Protein AF-A0A6A5SK08-F1 (afdb_monomer_lite)

Sequence (338 aa):
MLEYLIALVADSHLHYGPMADSEAIYDIFSRGLDIVRLVEQYKPSEVYGLCISTANLMNWPRHRKVLATHSNECHGICLAFRSANEGNADSDTASSYCDGLSTVLDNAILLMFIPRKDLLLPIFPPSLQKIGRAADEFKHHMQRKANKGLEFSRRSPKCRNGPARKPGRRRRRRRRRRRRRRRRRLGIWSVVSAAHSMLRRASELQTVVNLFLLLLFLTFSFFCRLETLRLFPSILSIPKYKSSEPKRLIVGDCSILIPANASTSPNIIGSDGPQNCLGEMFSQVEFVAVSAHVVHHHRLRIVREGGESEVQASERTMRVTNNWDMQLLLRMQDADRV

InterPro domains:
  IPR036396 Cytochrome P450 superfamily [SSF48264] (224-327)

Secondary structure (DSSP, 8-state):
------EEEETTEEEEEEE--HHHHHHHHHTTTSSEE-HHHHGGG-TTSS-TTT--TTTHHHHHHHHHHHHHSHHHHHHHHHHHH-TTS-HHHHHHHHHHHHHHHHTHHHHHHS-TTGGGSTTS-HHHHHHHHHHHHHHHHHHHHHHHHHHHHHHS---------PPPGGGGTTTTGGGSS-TT-HHHHHHHHHHHHHHHHHHHHHHHHHHHHHHHHHHHHHHHHHHHHHHS-SS-B--EE--SS-EEEEETTEEEEEPTTEEEEEBSTT--STTS-TTHHHHHHHHHHHHHHHHHH----PPPPTT--HHHHHHHHHHHHT-EEESSSEEETTGGG-

Foldseek 3Di:
DPDQQDFDDDDPATETPEDDFLQLQALLQAVDPQWAFPLVVCLLVCLVHDALSNDDPVCNVVRLVLLLVCQVDCLVVVVLVVVVVPPPPPPVVVCLLVVLVVLCQVCSNVSSVAHLVRLCDPVHDPVSVVSSVSPVVNVVVVVVVSVVSVVVSVVDDPPPPDDDDDDDPVVVPVVPVVVVVPPPPPPVVVVVVVVVVVVVVVVVVVVVVVVVVVVVLLVVLQVVVLVCCVVFPQDFWGKIFRAAAWDWRDRPPDTDIDGHSHIYTYGLSSRDDDPHDSNPVVCSSVSSVVVCVPVVPHDDDQDDDPPDDSVVSVVQLVVQVPAWDDDVTTDRPPNVND

Radius of gyration: 28.06 Å; chains: 1; bounding box: 57×82×61 Å

Structure (mmCIF, N/CA/C/O backbone):
data_AF-A0A6A5SK08-F1
#
_entry.id   AF-A0A6A5SK08-F1
#
loop_
_atom_site.group_PDB
_atom_site.id
_atom_site.type_symbol
_atom_site.label_atom_id
_atom_site.label_alt_id
_atom_site.label_comp_id
_atom_site.label_asym_id
_atom_site.label_entity_id
_atom_site.label_seq_id
_atom_site.pdbx_PDB_ins_code
_atom_site.Cartn_x
_atom_site.Cartn_y
_atom_site.Cartn_z
_atom_site.occupancy
_atom_site.B_iso_or_equiv
_atom_site.auth_seq_id
_atom_site.auth_comp_id
_atom_site.auth_asym_id
_atom_site.auth_atom_id
_atom_site.pdbx_PDB_model_num
ATOM 1 N N . MET A 1 1 ? 23.853 -7.394 15.364 1.00 27.28 1 MET A N 1
ATOM 2 C CA . MET A 1 1 ? 24.492 -8.590 14.780 1.00 27.28 1 MET A CA 1
ATOM 3 C C . MET A 1 1 ? 23.773 -8.922 13.484 1.00 27.28 1 MET A C 1
ATOM 5 O O . MET A 1 1 ? 22.550 -8.900 13.463 1.00 27.28 1 MET A O 1
ATOM 9 N N . LEU A 1 2 ? 24.542 -9.098 12.409 1.00 30.88 2 LEU A N 1
ATOM 10 C CA . LEU A 1 2 ? 24.118 -9.351 11.027 1.00 30.88 2 LEU A CA 1
ATOM 11 C C . LEU A 1 2 ? 23.485 -10.749 10.875 1.00 30.88 2 LEU A C 1
ATOM 13 O O . LEU A 1 2 ? 24.178 -11.672 10.467 1.00 30.88 2 LEU A O 1
ATOM 17 N N . GLU A 1 3 ? 22.204 -10.934 11.203 1.00 29.78 3 GLU A N 1
ATOM 18 C CA . GLU A 1 3 ? 21.597 -12.283 11.163 1.00 29.78 3 GLU A CA 1
ATOM 19 C C . GLU A 1 3 ? 20.655 -12.591 9.990 1.00 29.78 3 GLU A C 1
ATOM 21 O O . GLU A 1 3 ? 20.245 -13.736 9.859 1.00 29.78 3 GLU A O 1
ATOM 26 N N . TYR A 1 4 ? 20.351 -11.668 9.072 1.00 38.75 4 TYR A N 1
ATOM 27 C CA . TYR A 1 4 ? 19.369 -11.974 8.011 1.00 38.75 4 TYR A CA 1
ATOM 28 C C . TYR A 1 4 ? 19.753 -11.480 6.617 1.00 38.75 4 TYR A C 1
ATOM 30 O O . TYR A 1 4 ? 18.931 -10.930 5.892 1.00 38.75 4 TYR A O 1
ATOM 38 N N . LEU A 1 5 ? 20.997 -11.716 6.194 1.00 41.41 5 LEU A N 1
ATOM 39 C CA . LEU A 1 5 ? 21.341 -11.645 4.772 1.00 41.41 5 LEU A CA 1
ATOM 40 C C . LEU A 1 5 ? 21.298 -13.054 4.162 1.00 41.41 5 LEU A C 1
ATOM 42 O O . LEU A 1 5 ? 22.327 -13.636 3.830 1.00 41.41 5 LEU A O 1
ATOM 46 N N . ILE A 1 6 ? 20.099 -13.629 4.049 1.00 44.94 6 ILE A N 1
ATOM 47 C CA . ILE A 1 6 ? 19.909 -14.900 3.339 1.00 44.94 6 ILE A CA 1
ATOM 48 C C . ILE A 1 6 ? 20.070 -14.604 1.843 1.00 44.94 6 ILE A C 1
ATOM 50 O O . ILE A 1 6 ? 19.214 -13.964 1.229 1.00 44.94 6 ILE A O 1
ATOM 54 N N . ALA A 1 7 ? 21.198 -15.013 1.267 1.00 47.53 7 ALA A N 1
ATOM 55 C CA . ALA A 1 7 ? 21.404 -15.009 -0.174 1.00 47.53 7 ALA A CA 1
ATOM 56 C C . ALA A 1 7 ? 20.825 -16.311 -0.741 1.00 47.53 7 ALA A C 1
ATOM 58 O O . ALA A 1 7 ? 21.359 -17.390 -0.493 1.00 47.53 7 ALA A O 1
ATOM 59 N N . LEU A 1 8 ? 19.718 -16.213 -1.475 1.00 46.00 8 LEU A N 1
ATOM 60 C CA . LEU A 1 8 ? 19.164 -17.332 -2.229 1.00 46.00 8 LEU A CA 1
ATOM 61 C C . LEU A 1 8 ? 19.735 -17.261 -3.646 1.00 46.00 8 LEU A C 1
ATOM 63 O O . LEU A 1 8 ? 19.566 -16.268 -4.356 1.00 46.00 8 LEU A O 1
ATOM 67 N N . VAL A 1 9 ? 20.451 -18.306 -4.051 1.00 43.62 9 VAL A N 1
ATOM 68 C CA . VAL A 1 9 ? 20.895 -18.476 -5.437 1.00 43.62 9 VAL A CA 1
ATOM 69 C C . VAL A 1 9 ? 19.768 -19.191 -6.173 1.00 43.62 9 VAL A C 1
ATOM 71 O O . VAL A 1 9 ? 19.515 -20.362 -5.905 1.00 43.62 9 VAL A O 1
ATOM 74 N N . ALA A 1 10 ? 19.079 -18.486 -7.068 1.00 41.03 10 ALA A N 1
ATOM 75 C CA . ALA A 1 10 ? 18.081 -19.073 -7.956 1.00 41.03 10 ALA A CA 1
ATOM 76 C C . ALA A 1 10 ? 18.537 -18.864 -9.408 1.00 41.03 10 ALA A C 1
ATOM 78 O O . ALA A 1 10 ? 18.801 -17.734 -9.815 1.00 41.03 10 ALA A O 1
ATOM 79 N N . ASP A 1 11 ? 18.709 -19.970 -10.139 1.00 44.06 11 ASP A N 1
ATOM 80 C CA . ASP A 1 11 ? 18.973 -20.081 -11.584 1.00 44.06 11 ASP A CA 1
ATOM 81 C C . ASP A 1 11 ? 19.608 -18.858 -12.270 1.00 44.06 11 ASP A C 1
ATOM 83 O O . ASP A 1 11 ? 18.971 -18.155 -13.043 1.00 44.06 11 ASP A O 1
ATOM 87 N N . SER A 1 12 ? 20.915 -18.659 -12.059 1.00 52.25 12 SER A N 1
ATOM 88 C CA . SER A 1 12 ? 21.787 -17.649 -12.701 1.00 52.25 12 SER A CA 1
ATOM 89 C C . SER A 1 12 ? 21.720 -16.197 -12.194 1.00 52.25 12 SER A C 1
ATOM 91 O O . SER A 1 12 ? 22.564 -15.394 -12.597 1.00 52.25 12 SER A O 1
ATOM 93 N N . HIS A 1 13 ? 20.855 -15.871 -11.223 1.00 57.47 13 HIS A N 1
ATOM 94 C CA . HIS A 1 13 ? 20.832 -14.558 -10.561 1.00 57.47 13 HIS A CA 1
ATOM 95 C C . HIS A 1 13 ? 20.968 -14.667 -9.032 1.00 57.47 13 HIS A C 1
ATOM 97 O O . HIS A 1 13 ? 20.322 -15.477 -8.368 1.00 57.47 13 HIS A O 1
ATOM 103 N N . LEU A 1 14 ? 21.836 -13.836 -8.444 1.00 66.00 14 LEU A N 1
ATOM 104 C CA . LEU A 1 14 ? 22.029 -13.791 -6.993 1.00 66.00 14 LEU A CA 1
ATOM 105 C C . LEU A 1 14 ? 20.949 -12.906 -6.358 1.00 66.00 14 LEU A C 1
ATOM 107 O O . LEU A 1 14 ? 20.920 -11.695 -6.589 1.00 66.00 14 LEU A O 1
ATOM 111 N N . HIS A 1 15 ? 20.068 -13.488 -5.545 1.00 68.56 15 HIS A N 1
ATOM 112 C CA . HIS A 1 15 ? 19.014 -12.750 -4.856 1.00 68.56 15 HIS A CA 1
ATOM 113 C C . HIS A 1 15 ? 19.361 -12.578 -3.377 1.00 68.56 15 HIS A C 1
ATOM 115 O O . HIS A 1 15 ? 19.410 -13.539 -2.611 1.00 68.56 15 HIS A O 1
ATOM 121 N N . TYR A 1 16 ? 19.572 -11.333 -2.954 1.00 69.81 16 TYR A N 1
ATOM 122 C CA . TYR A 1 16 ? 19.623 -10.999 -1.536 1.00 69.81 16 TYR A CA 1
ATOM 123 C C . TYR A 1 16 ? 18.198 -10.852 -1.010 1.00 69.81 16 TYR A C 1
ATOM 125 O O . TYR A 1 16 ? 17.409 -10.076 -1.562 1.00 69.81 16 TYR A O 1
ATOM 133 N N . GLY A 1 17 ? 17.889 -11.603 0.051 1.00 66.31 17 GLY A N 1
ATOM 134 C CA . GLY A 1 17 ? 16.617 -11.548 0.760 1.00 66.31 17 GLY A CA 1
ATOM 135 C C . GLY A 1 17 ? 16.270 -10.154 1.309 1.00 66.31 17 GLY A C 1
ATOM 136 O O . GLY A 1 17 ? 17.005 -9.183 1.095 1.00 66.31 17 GLY A O 1
ATOM 137 N N . PRO A 1 18 ? 15.124 -10.031 1.999 1.00 66.81 18 PRO A N 1
ATOM 138 C CA . PRO A 1 18 ? 14.638 -8.751 2.495 1.00 66.81 18 PRO A CA 1
ATOM 139 C C . PRO A 1 18 ? 15.673 -8.062 3.396 1.00 66.81 18 PRO A C 1
ATOM 141 O O . PRO A 1 18 ? 16.059 -8.592 4.435 1.00 66.81 18 PRO A O 1
ATOM 144 N N . MET A 1 19 ? 16.121 -6.870 2.994 1.00 72.75 19 MET A N 1
ATOM 145 C CA . MET A 1 19 ? 17.065 -6.066 3.776 1.00 72.75 19 MET A CA 1
ATOM 146 C C . MET A 1 19 ? 16.296 -5.171 4.745 1.00 72.75 19 MET A C 1
ATOM 148 O O . MET A 1 19 ? 15.405 -4.431 4.323 1.00 72.75 19 MET A O 1
ATOM 152 N N . ALA A 1 20 ? 16.665 -5.227 6.026 1.00 73.06 20 ALA A N 1
ATOM 153 C CA . ALA A 1 20 ? 16.028 -4.468 7.105 1.00 73.06 20 ALA A CA 1
ATOM 154 C C . ALA A 1 20 ? 16.909 -3.345 7.688 1.00 73.06 20 ALA A C 1
ATOM 156 O O . ALA A 1 20 ? 16.435 -2.567 8.511 1.00 73.06 20 ALA A O 1
ATOM 157 N N . ASP A 1 21 ? 18.177 -3.254 7.278 1.00 80.06 21 ASP A N 1
ATOM 158 C CA . ASP A 1 21 ? 19.094 -2.214 7.750 1.00 80.06 21 ASP A CA 1
ATOM 159 C C . ASP A 1 21 ? 18.755 -0.850 7.128 1.00 80.06 21 ASP A C 1
ATOM 161 O O . ASP A 1 21 ? 18.751 -0.708 5.904 1.00 80.06 21 ASP A O 1
ATOM 165 N N . SER A 1 22 ? 18.456 0.152 7.962 1.00 77.88 22 SER A N 1
ATOM 166 C CA . SER A 1 22 ? 17.971 1.461 7.508 1.00 77.88 22 SER A CA 1
ATOM 167 C C . SER A 1 22 ? 18.992 2.236 6.679 1.00 77.88 22 SER A C 1
ATOM 169 O O . SER A 1 22 ? 18.607 2.861 5.692 1.00 77.88 22 SER A O 1
ATOM 171 N N . GLU A 1 23 ? 20.276 2.175 7.037 1.00 78.94 23 GLU A N 1
ATOM 172 C CA . GLU A 1 23 ? 21.344 2.870 6.309 1.00 78.94 23 GLU A CA 1
ATOM 173 C C . GLU A 1 23 ? 21.549 2.226 4.937 1.00 78.94 23 GLU A C 1
ATOM 175 O O . GLU A 1 23 ? 21.621 2.919 3.921 1.00 78.94 23 GLU A O 1
ATOM 180 N N . ALA A 1 24 ? 21.541 0.890 4.879 1.00 80.00 24 ALA A N 1
ATOM 181 C CA . ALA A 1 24 ? 21.638 0.162 3.617 1.00 80.00 24 ALA A CA 1
ATOM 182 C C . ALA A 1 24 ? 20.435 0.448 2.704 1.00 80.00 24 ALA A C 1
ATOM 184 O O . ALA A 1 24 ? 20.601 0.664 1.501 1.00 80.00 24 ALA A O 1
ATOM 185 N N . ILE A 1 25 ? 19.222 0.476 3.268 1.00 81.06 25 ILE A N 1
ATOM 186 C CA . ILE A 1 25 ? 17.992 0.821 2.546 1.00 81.06 25 ILE A CA 1
ATOM 187 C C . ILE A 1 25 ? 18.095 2.245 1.983 1.00 81.06 25 ILE A C 1
ATOM 189 O O . ILE A 1 25 ? 17.872 2.446 0.785 1.00 81.06 25 ILE A O 1
ATOM 193 N N . TYR A 1 26 ? 18.469 3.222 2.812 1.00 79.69 26 TYR A N 1
ATOM 194 C CA . TYR A 1 26 ? 18.600 4.618 2.401 1.00 79.69 26 TYR A CA 1
ATOM 195 C C . TYR A 1 26 ? 19.646 4.793 1.288 1.00 79.69 26 TYR A C 1
ATOM 197 O O . TYR A 1 26 ? 19.383 5.440 0.269 1.00 79.69 26 TYR A O 1
ATOM 205 N N . ASP A 1 27 ? 20.810 4.157 1.425 1.00 79.06 27 ASP A N 1
ATOM 206 C CA . ASP A 1 27 ? 21.872 4.179 0.419 1.00 79.06 27 ASP A CA 1
ATOM 207 C C . ASP A 1 27 ? 21.405 3.542 -0.908 1.00 79.06 27 ASP A C 1
ATOM 209 O O . ASP A 1 27 ? 21.640 4.086 -1.986 1.00 79.06 27 ASP A O 1
ATOM 213 N N . ILE A 1 28 ? 20.646 2.441 -0.866 1.00 81.00 28 ILE A N 1
ATOM 214 C CA . ILE A 1 28 ? 20.070 1.818 -2.070 1.00 81.00 28 ILE A CA 1
ATOM 215 C C . ILE A 1 28 ? 19.056 2.742 -2.763 1.00 81.00 28 ILE A C 1
ATOM 217 O O . ILE A 1 28 ? 19.104 2.907 -3.986 1.00 81.00 28 ILE A O 1
ATOM 221 N N . PHE A 1 29 ? 18.117 3.330 -2.017 1.00 79.62 29 PHE A N 1
ATOM 222 C CA . PHE A 1 29 ? 17.050 4.146 -2.604 1.00 79.62 29 PHE A CA 1
ATOM 223 C C . PHE A 1 29 ? 17.538 5.515 -3.098 1.00 79.62 29 PHE A C 1
ATOM 225 O O . PHE A 1 29 ? 17.053 5.998 -4.128 1.00 79.62 29 PHE A O 1
ATOM 232 N N . SER A 1 30 ? 18.532 6.107 -2.434 1.00 77.06 30 SER A N 1
ATOM 233 C CA . SER A 1 30 ? 19.161 7.365 -2.858 1.00 77.06 30 SER A CA 1
ATOM 234 C C . SER A 1 30 ? 19.987 7.214 -4.142 1.00 77.06 30 SER A C 1
ATOM 236 O O . SER A 1 30 ? 20.075 8.153 -4.935 1.00 77.06 30 SER A O 1
ATOM 238 N N . ARG A 1 31 ? 20.518 6.014 -4.414 1.00 74.75 31 ARG A N 1
ATOM 239 C CA . ARG A 1 31 ? 21.360 5.711 -5.586 1.00 74.75 31 ARG A CA 1
ATOM 240 C C . ARG A 1 31 ? 20.622 5.560 -6.915 1.00 74.75 31 ARG A C 1
ATOM 242 O O . ARG A 1 31 ? 21.284 5.384 -7.931 1.00 74.75 31 ARG A O 1
ATOM 249 N N . GLY A 1 32 ? 19.292 5.676 -6.932 1.00 66.50 32 GLY A N 1
ATOM 250 C CA . GLY A 1 32 ? 18.440 5.994 -8.092 1.00 66.50 3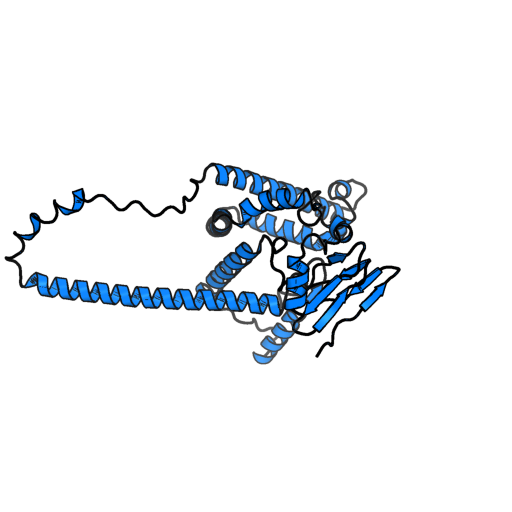2 GLY A CA 1
ATOM 251 C C . GLY A 1 32 ? 18.708 5.275 -9.429 1.00 66.50 32 GLY A C 1
ATOM 252 O O . GLY A 1 32 ? 17.898 4.452 -9.853 1.00 66.50 32 GLY A O 1
ATOM 253 N N . LEU A 1 33 ? 19.777 5.673 -10.129 1.00 65.00 33 LEU A N 1
ATOM 254 C CA . LEU A 1 33 ? 20.185 5.201 -11.460 1.00 65.00 33 LEU A CA 1
ATOM 255 C C . LEU A 1 33 ? 21.130 3.989 -11.420 1.00 65.00 33 LEU A C 1
ATOM 257 O O . LEU A 1 33 ? 21.142 3.211 -12.367 1.00 65.00 33 LEU A O 1
ATOM 261 N N . ASP A 1 34 ? 21.888 3.814 -10.336 1.00 69.44 34 ASP A N 1
ATOM 262 C CA . ASP A 1 34 ? 22.871 2.728 -10.198 1.00 69.44 34 ASP A CA 1
ATOM 263 C C . ASP A 1 34 ? 22.214 1.401 -9.797 1.00 69.44 34 ASP A C 1
ATOM 265 O O . ASP A 1 34 ? 22.713 0.318 -10.109 1.00 69.44 34 ASP A O 1
ATOM 269 N N . ILE A 1 35 ? 21.112 1.499 -9.050 1.00 74.50 35 ILE A N 1
ATOM 270 C CA . ILE A 1 35 ? 20.326 0.376 -8.546 1.00 74.50 35 ILE A CA 1
ATOM 271 C C . ILE A 1 35 ? 18.881 0.606 -8.985 1.00 74.50 35 ILE A C 1
ATOM 273 O O . ILE A 1 35 ? 18.091 1.315 -8.349 1.00 74.50 35 ILE A O 1
ATOM 277 N N . VAL A 1 36 ? 18.551 0.037 -10.139 1.00 75.88 36 VAL A N 1
ATOM 278 C CA . VAL A 1 36 ? 17.283 0.283 -10.820 1.00 75.88 36 VAL A CA 1
ATOM 279 C C . VAL A 1 36 ? 16.200 -0.658 -10.316 1.00 75.88 36 VAL A C 1
ATOM 281 O O . VAL A 1 36 ? 16.456 -1.700 -9.717 1.00 75.88 36 VAL A O 1
ATOM 284 N N . ARG A 1 37 ? 14.942 -0.288 -10.545 1.00 77.56 37 ARG A N 1
ATOM 285 C CA . ARG A 1 37 ? 13.826 -1.205 -10.315 1.00 77.56 37 ARG A CA 1
ATOM 286 C C . ARG A 1 37 ? 13.878 -2.322 -11.357 1.00 77.56 37 ARG A C 1
ATOM 288 O O . ARG A 1 37 ? 14.089 -2.041 -12.535 1.00 77.56 37 ARG A O 1
ATOM 295 N N . LEU A 1 38 ? 13.636 -3.561 -10.938 1.00 75.75 38 LEU A N 1
ATOM 296 C CA . LEU A 1 38 ? 13.549 -4.701 -11.848 1.00 75.75 38 LEU A CA 1
ATOM 297 C C . LEU A 1 38 ? 12.214 -4.671 -12.605 1.00 75.75 38 LEU A C 1
ATOM 299 O O . LEU A 1 38 ? 11.260 -5.337 -12.221 1.00 75.75 38 LEU A O 1
ATOM 303 N N . VAL A 1 39 ? 12.130 -3.842 -13.652 1.00 75.94 39 VAL A N 1
ATOM 304 C CA . VAL A 1 39 ? 10.889 -3.552 -14.401 1.00 75.94 39 VAL A CA 1
ATOM 305 C C . VAL A 1 39 ? 10.163 -4.821 -14.853 1.00 75.94 39 VAL A C 1
ATOM 307 O O . VAL A 1 39 ? 8.937 -4.845 -14.858 1.00 75.94 39 VAL A O 1
ATOM 310 N N . GLU A 1 40 ? 10.897 -5.887 -15.174 1.00 73.44 40 GLU A N 1
ATOM 311 C CA . GLU A 1 40 ? 10.324 -7.166 -15.602 1.00 73.44 40 GLU A CA 1
ATOM 312 C C . GLU A 1 40 ? 9.369 -7.777 -14.576 1.00 73.44 40 GLU A C 1
ATOM 314 O O . GLU A 1 40 ? 8.299 -8.241 -14.959 1.00 73.44 40 GLU A O 1
ATOM 319 N N . GLN A 1 41 ? 9.676 -7.674 -13.281 1.00 72.81 41 GLN A N 1
ATOM 320 C CA . GLN A 1 41 ? 8.790 -8.153 -12.215 1.00 72.81 41 GLN A CA 1
ATOM 321 C C . GLN A 1 41 ? 7.529 -7.297 -12.054 1.00 72.81 41 GLN A C 1
ATOM 323 O O . GLN A 1 41 ? 6.535 -7.752 -11.499 1.00 72.81 41 GLN A O 1
ATOM 328 N N . TYR A 1 42 ? 7.545 -6.065 -12.565 1.00 74.62 42 TYR A N 1
ATOM 329 C CA . TYR A 1 42 ? 6.402 -5.157 -12.526 1.00 74.62 42 TYR A CA 1
ATOM 330 C C . TYR A 1 42 ? 5.617 -5.134 -13.839 1.00 74.62 42 TYR A C 1
ATOM 332 O O . TYR A 1 42 ? 4.558 -4.514 -13.857 1.00 74.62 42 TYR A O 1
ATOM 340 N N . LYS A 1 43 ? 6.058 -5.813 -14.911 1.00 75.00 43 LYS A N 1
ATOM 341 C CA . LYS A 1 43 ? 5.263 -5.975 -16.147 1.00 75.00 43 LYS A CA 1
ATOM 342 C C . LYS A 1 43 ? 3.829 -6.452 -15.872 1.00 75.00 43 LYS A C 1
ATOM 344 O O . LYS A 1 43 ? 2.915 -5.855 -16.433 1.00 75.00 43 LYS A O 1
ATOM 349 N N . PRO A 1 44 ? 3.602 -7.417 -14.958 1.00 70.38 44 PRO A N 1
ATOM 350 C CA . PRO A 1 44 ? 2.266 -7.754 -14.470 1.00 70.38 44 PRO A CA 1
ATOM 351 C C . PRO A 1 44 ? 1.413 -6.519 -14.105 1.00 70.38 44 PRO A C 1
ATOM 353 O O . PRO A 1 44 ? 0.271 -6.387 -14.535 1.00 70.38 44 PRO A O 1
ATOM 356 N N . SER A 1 45 ? 1.975 -5.539 -13.389 1.00 69.75 45 SER A N 1
ATOM 357 C CA . SER A 1 45 ? 1.254 -4.337 -12.931 1.00 69.75 45 SER A CA 1
ATOM 358 C C . SER A 1 45 ? 0.789 -3.380 -14.044 1.00 69.75 45 SER A C 1
ATOM 360 O O . SER A 1 45 ? 0.099 -2.399 -13.759 1.00 69.75 45 SER A O 1
ATOM 362 N N . GLU A 1 46 ? 1.088 -3.666 -15.314 1.00 76.81 46 GLU A N 1
ATOM 363 C CA . GLU A 1 46 ? 0.590 -2.929 -16.483 1.00 76.81 46 GLU A CA 1
ATOM 364 C C . GLU A 1 46 ? -0.849 -3.300 -16.878 1.00 76.81 46 GLU A C 1
ATOM 366 O O . GLU A 1 46 ? -1.227 -3.212 -18.046 1.00 76.81 46 GLU A O 1
ATOM 371 N N . VAL A 1 47 ? -1.703 -3.633 -15.905 1.00 74.88 47 VAL A N 1
ATOM 372 C CA . VAL A 1 47 ? -3.132 -3.957 -16.109 1.00 74.88 47 VAL A CA 1
ATOM 373 C C . VAL A 1 47 ? -3.846 -2.894 -16.968 1.00 74.88 47 VAL A C 1
ATOM 375 O O . VAL A 1 47 ? -4.749 -3.187 -17.761 1.00 74.88 47 VAL A O 1
ATOM 378 N N . TYR A 1 48 ? -3.425 -1.631 -16.848 1.00 80.62 48 TYR A N 1
ATOM 379 C CA . TYR A 1 48 ? -3.952 -0.493 -17.609 1.00 80.62 48 TYR A CA 1
ATOM 380 C C . TYR A 1 48 ? -2.948 0.120 -18.605 1.00 80.62 48 TYR A C 1
ATOM 382 O O . TYR A 1 48 ? -3.257 1.155 -19.200 1.00 80.62 48 TYR A O 1
ATOM 390 N N . GLY A 1 49 ? -1.800 -0.526 -18.826 1.00 81.00 49 GLY A N 1
ATOM 391 C CA . GLY A 1 49 ? -0.659 -0.041 -19.609 1.00 81.00 49 GLY A CA 1
ATOM 392 C C . GLY A 1 49 ? 0.499 0.473 -18.742 1.00 81.00 49 GLY A C 1
ATOM 393 O O . GLY A 1 49 ? 0.458 0.375 -17.515 1.00 81.00 49 GLY A O 1
ATOM 394 N N . LEU A 1 50 ? 1.517 1.046 -19.398 1.00 80.50 50 LEU A N 1
ATOM 395 C CA . LEU A 1 50 ? 2.718 1.615 -18.769 1.00 80.50 50 LEU A CA 1
ATOM 396 C C . LEU A 1 50 ? 2.379 2.507 -17.566 1.00 80.50 50 LEU A C 1
ATOM 398 O O . LEU A 1 50 ? 1.666 3.509 -17.691 1.00 80.50 50 LEU A O 1
ATOM 402 N N . CYS A 1 51 ? 2.949 2.185 -16.408 1.00 81.56 51 CYS A N 1
ATOM 403 C CA . CYS A 1 51 ? 2.673 2.872 -15.151 1.00 81.56 51 CYS A CA 1
ATOM 404 C C . CYS A 1 51 ? 3.966 3.367 -14.485 1.00 81.56 51 CYS A C 1
ATOM 406 O O . CYS A 1 51 ? 5.071 3.139 -14.970 1.00 81.56 51 CYS A O 1
ATOM 408 N N . ILE A 1 52 ? 3.858 4.076 -13.356 1.00 80.88 52 ILE A N 1
ATOM 409 C CA . ILE A 1 52 ? 5.042 4.577 -12.631 1.00 80.88 52 ILE A CA 1
ATOM 410 C C . ILE A 1 52 ? 5.951 3.442 -12.125 1.00 80.88 52 ILE A C 1
ATOM 412 O O . ILE A 1 52 ? 7.138 3.669 -11.868 1.00 80.88 52 ILE A O 1
ATOM 416 N N . SER A 1 53 ? 5.402 2.232 -11.983 1.00 78.69 53 SER A N 1
ATOM 417 C CA . SER A 1 53 ? 6.138 1.031 -11.587 1.00 78.69 53 SER A CA 1
ATOM 418 C C . SER A 1 53 ? 6.994 0.480 -12.729 1.00 78.69 53 SER A C 1
ATOM 420 O O . SER A 1 53 ? 8.094 0.010 -12.456 1.00 78.69 53 SER A O 1
ATOM 422 N N . THR A 1 54 ? 6.562 0.631 -13.986 1.00 80.88 54 THR A N 1
ATOM 423 C CA . THR A 1 54 ? 7.240 0.075 -15.171 1.00 80.88 54 THR A CA 1
ATOM 424 C C . THR A 1 54 ? 7.881 1.099 -16.105 1.00 80.88 54 THR A C 1
ATOM 426 O O . THR A 1 54 ? 8.620 0.733 -17.017 1.00 80.88 54 THR A O 1
ATOM 429 N N . ALA A 1 55 ? 7.653 2.395 -15.878 1.00 81.69 55 ALA A N 1
ATOM 430 C CA . ALA A 1 55 ? 8.280 3.454 -16.657 1.00 81.69 55 ALA A CA 1
ATOM 431 C C . ALA A 1 55 ? 9.815 3.382 -16.562 1.00 81.69 55 ALA A C 1
ATOM 433 O O . ALA A 1 55 ? 10.385 3.362 -15.469 1.00 81.69 55 ALA A O 1
ATOM 434 N N . ASN A 1 56 ? 10.480 3.397 -17.721 1.00 77.00 56 ASN A N 1
ATOM 435 C CA . ASN A 1 56 ? 11.937 3.481 -17.806 1.00 77.00 56 ASN A CA 1
ATOM 436 C C . ASN A 1 56 ? 12.468 4.810 -17.233 1.00 77.00 56 ASN A C 1
ATOM 438 O O . ASN A 1 56 ? 11.722 5.774 -17.060 1.00 77.00 56 ASN A O 1
ATOM 442 N N . LEU A 1 57 ? 13.777 4.881 -16.987 1.00 73.50 57 LEU A N 1
ATOM 443 C CA . LEU A 1 57 ? 14.436 6.043 -16.375 1.00 73.50 57 LEU A CA 1
ATOM 444 C C . LEU A 1 57 ? 14.157 7.378 -17.091 1.00 73.50 57 LEU A C 1
ATOM 446 O O . LEU A 1 57 ? 14.029 8.406 -16.432 1.00 73.50 57 LEU A O 1
ATOM 450 N N . MET A 1 58 ? 14.008 7.364 -18.419 1.00 79.19 58 MET A N 1
ATOM 451 C CA . MET A 1 58 ? 13.735 8.566 -19.216 1.00 79.19 58 MET A CA 1
ATOM 452 C C . MET A 1 58 ? 12.296 9.067 -19.055 1.00 79.19 58 MET A C 1
ATOM 454 O O . MET A 1 58 ? 12.053 10.269 -18.944 1.00 79.19 58 MET A O 1
ATOM 458 N N . ASN A 1 59 ? 11.328 8.152 -19.023 1.00 81.81 59 ASN A N 1
ATOM 459 C CA . ASN A 1 59 ? 9.908 8.485 -18.932 1.00 81.81 59 ASN A CA 1
ATOM 460 C C . ASN A 1 59 ? 9.449 8.665 -17.480 1.00 81.81 59 ASN A C 1
ATOM 462 O O . ASN A 1 59 ? 8.506 9.412 -17.211 1.00 81.81 59 ASN A O 1
ATOM 466 N N . TRP A 1 60 ? 10.123 8.026 -16.527 1.00 83.62 60 TRP A N 1
ATOM 467 C CA . TRP A 1 60 ? 9.717 7.988 -15.128 1.00 83.62 60 TRP A CA 1
ATOM 468 C C . TRP A 1 60 ? 9.511 9.382 -14.495 1.00 83.62 60 TRP A C 1
ATOM 470 O O . TRP A 1 60 ? 8.456 9.578 -13.883 1.00 83.62 60 TRP A O 1
ATOM 480 N N . PRO A 1 61 ? 10.382 10.402 -14.691 1.00 83.50 61 PRO A N 1
ATOM 481 C CA . PRO A 1 61 ? 10.149 11.745 -14.148 1.00 83.50 61 PRO A CA 1
ATOM 482 C C . PRO A 1 61 ? 8.864 12.388 -14.679 1.00 83.50 61 PRO A C 1
ATOM 484 O O . PRO A 1 61 ? 8.147 13.064 -13.937 1.00 83.50 61 PRO A O 1
ATOM 487 N N . ARG A 1 62 ? 8.534 12.152 -15.956 1.00 84.00 62 ARG A N 1
ATOM 488 C CA . ARG A 1 62 ? 7.305 12.653 -16.585 1.00 84.00 62 ARG A CA 1
ATOM 489 C C . ARG A 1 62 ? 6.073 11.978 -15.985 1.00 84.00 62 ARG A C 1
ATOM 491 O O . ARG A 1 62 ? 5.133 12.677 -15.611 1.00 84.00 62 ARG A O 1
ATOM 498 N N . HIS A 1 63 ? 6.098 10.652 -15.845 1.00 82.62 63 HIS A N 1
ATOM 499 C CA . HIS A 1 63 ? 5.014 9.891 -15.216 1.00 82.62 63 HIS A CA 1
ATOM 500 C C . HIS A 1 63 ? 4.819 10.310 -13.752 1.00 82.62 63 HIS A C 1
ATOM 502 O O . HIS A 1 63 ? 3.697 10.616 -13.344 1.00 82.62 63 HIS A O 1
ATOM 508 N N . ARG A 1 64 ? 5.907 10.419 -12.973 1.00 83.25 64 ARG A N 1
ATOM 509 C CA . ARG A 1 64 ? 5.843 10.865 -11.576 1.00 83.25 64 ARG A CA 1
ATOM 510 C C . ARG A 1 64 ? 5.297 12.275 -11.455 1.00 83.25 64 ARG A C 1
ATOM 512 O O . ARG A 1 64 ? 4.457 12.497 -10.599 1.00 83.25 64 ARG A O 1
ATOM 519 N N . LYS A 1 65 ? 5.719 13.218 -12.300 1.00 82.44 65 LYS A N 1
ATOM 520 C CA . LYS A 1 65 ? 5.243 14.607 -12.235 1.00 82.44 65 LYS A CA 1
ATOM 521 C C . LYS A 1 65 ? 3.730 14.716 -12.441 1.00 82.44 65 LYS A C 1
ATOM 523 O O . LYS A 1 65 ? 3.086 15.453 -11.706 1.00 82.44 65 LYS A O 1
ATOM 528 N N . VAL A 1 66 ? 3.170 13.979 -13.403 1.00 78.50 66 VAL A N 1
ATOM 529 C CA . VAL A 1 66 ? 1.719 13.977 -13.688 1.00 78.50 66 VAL A CA 1
ATOM 530 C C . VAL A 1 66 ? 0.912 13.371 -12.537 1.00 78.50 66 VAL A C 1
ATOM 532 O O . VAL A 1 66 ? -0.179 13.839 -12.217 1.00 78.50 66 VAL A O 1
ATOM 535 N N . LEU A 1 67 ? 1.437 12.333 -11.892 1.00 75.62 67 LEU A N 1
ATOM 536 C CA . LEU A 1 67 ? 0.770 11.730 -10.742 1.00 75.62 67 LEU A CA 1
ATOM 537 C C . LEU A 1 67 ? 0.951 12.598 -9.482 1.00 75.62 67 LEU A C 1
ATOM 539 O O . LEU A 1 67 ? 0.008 12.795 -8.723 1.00 75.62 67 LEU A O 1
ATOM 543 N N . ALA A 1 68 ? 2.131 13.195 -9.297 1.00 73.31 68 ALA A N 1
ATOM 544 C CA . ALA A 1 68 ? 2.469 14.025 -8.144 1.00 73.31 68 ALA A CA 1
ATOM 545 C C . ALA A 1 68 ? 1.633 15.300 -8.046 1.00 73.31 68 ALA A C 1
ATOM 547 O O . ALA A 1 68 ? 1.465 15.804 -6.946 1.00 73.31 68 ALA A O 1
ATOM 548 N N . THR A 1 69 ? 1.094 15.836 -9.143 1.00 66.62 69 THR A N 1
ATOM 549 C CA . THR A 1 69 ? 0.172 16.984 -9.065 1.00 66.62 69 THR A CA 1
ATOM 550 C C . THR A 1 69 ? -1.129 16.624 -8.359 1.00 66.62 69 THR A C 1
ATOM 552 O O . THR A 1 69 ? -1.683 17.447 -7.643 1.00 66.62 69 THR A O 1
ATOM 555 N N . HIS A 1 70 ? -1.603 15.386 -8.511 1.00 63.41 70 HIS A N 1
ATOM 556 C CA . HIS A 1 70 ? -2.769 14.910 -7.769 1.00 63.41 70 HIS A CA 1
ATOM 557 C C . HIS A 1 70 ? -2.419 14.676 -6.307 1.00 63.41 70 HIS A C 1
ATOM 559 O O . HIS A 1 70 ? -3.257 14.907 -5.438 1.00 63.41 70 HIS A O 1
ATOM 565 N N . SER A 1 71 ? -1.178 14.245 -6.056 1.00 57.75 71 SER A N 1
ATOM 566 C CA . SER A 1 71 ? -0.747 13.890 -4.719 1.00 57.75 71 SER A CA 1
ATOM 567 C C . SER A 1 71 ? -0.308 15.098 -3.858 1.00 57.75 71 SER A C 1
ATOM 569 O O . SER A 1 71 ? -0.792 15.356 -2.762 1.00 57.75 71 SER A O 1
ATOM 571 N N . ASN A 1 72 ? 0.606 15.917 -4.341 1.00 54.72 72 ASN A N 1
ATOM 572 C CA . ASN A 1 72 ? 1.251 16.929 -3.504 1.00 54.72 72 ASN A CA 1
ATOM 573 C C . ASN A 1 72 ? 0.431 18.215 -3.338 1.00 54.72 72 ASN A C 1
ATOM 575 O O . ASN A 1 72 ? 0.789 19.074 -2.532 1.00 54.72 72 ASN A O 1
ATOM 579 N N . GLU A 1 73 ? -0.642 18.399 -4.106 1.00 54.94 73 GLU A N 1
ATOM 580 C CA . GLU A 1 73 ? -1.480 19.586 -3.979 1.00 54.94 73 GLU A CA 1
ATOM 581 C C . GLU A 1 73 ? -2.519 19.398 -2.859 1.00 54.94 73 GLU A C 1
ATOM 583 O O . GLU A 1 73 ? -3.141 18.340 -2.755 1.00 54.94 73 GLU A O 1
ATOM 588 N N . CYS A 1 74 ? -2.799 20.456 -2.074 1.00 50.00 74 CYS A N 1
ATOM 589 C CA . CYS A 1 74 ? -3.900 20.487 -1.089 1.00 50.00 74 CYS A CA 1
ATOM 590 C C . CYS A 1 74 ? -5.243 20.000 -1.672 1.00 50.00 74 CYS A C 1
ATOM 592 O O . CYS A 1 74 ? -6.140 19.618 -0.929 1.00 50.00 74 CYS A O 1
ATOM 594 N N . HIS A 1 75 ? -5.376 20.008 -3.001 1.00 52.72 75 HIS A N 1
ATOM 595 C CA . HIS A 1 75 ? -6.507 19.490 -3.756 1.00 52.72 75 HIS A CA 1
ATOM 596 C C . HIS A 1 75 ? -6.818 18.023 -3.473 1.00 52.72 75 HIS A C 1
ATOM 598 O O . HIS A 1 75 ? -7.992 17.690 -3.365 1.00 52.72 75 HIS A O 1
ATOM 604 N N . GLY A 1 76 ? -5.811 17.161 -3.333 1.00 47.88 76 GLY A N 1
ATOM 605 C CA . GLY A 1 76 ? -6.047 15.749 -3.064 1.00 47.88 76 GLY A CA 1
ATOM 606 C C . GLY A 1 76 ? -6.593 15.509 -1.652 1.00 47.88 76 GLY A C 1
ATOM 607 O O . GLY A 1 76 ? -7.545 14.751 -1.478 1.00 47.88 76 GLY A O 1
ATOM 608 N N . ILE A 1 77 ? -6.070 16.247 -0.669 1.00 50.09 77 ILE A N 1
ATOM 609 C CA . ILE A 1 77 ? -6.605 16.297 0.697 1.00 50.09 77 ILE A CA 1
ATOM 610 C C . ILE A 1 77 ? -8.046 16.833 0.674 1.00 50.09 77 ILE A C 1
ATOM 612 O O . ILE A 1 77 ? -8.943 16.226 1.249 1.00 50.09 77 ILE A O 1
ATOM 616 N N . CYS A 1 78 ? -8.308 17.927 -0.050 1.00 46.81 78 CYS A N 1
ATOM 617 C CA . CYS A 1 78 ? -9.658 18.471 -0.199 1.00 46.81 78 CYS A CA 1
ATOM 618 C C . CYS A 1 78 ? -10.623 17.508 -0.906 1.00 46.81 78 CYS A C 1
ATOM 620 O O . CYS A 1 78 ? -11.787 17.481 -0.531 1.00 46.81 78 CYS A O 1
ATOM 622 N N . LEU A 1 79 ? -10.181 16.728 -1.899 1.00 48.78 79 LEU A N 1
ATOM 623 C CA . LEU A 1 79 ? -11.017 15.729 -2.576 1.00 48.78 79 LEU A CA 1
ATOM 624 C C . LEU A 1 79 ? -11.346 14.549 -1.657 1.00 48.78 79 LEU A C 1
ATOM 626 O O . LEU A 1 79 ? -12.498 14.127 -1.635 1.00 48.78 79 LEU A O 1
ATOM 630 N N . ALA A 1 80 ? -10.374 14.060 -0.878 1.00 48.44 80 ALA A N 1
ATOM 631 C CA . ALA A 1 80 ? -10.596 13.010 0.117 1.00 48.44 80 ALA A CA 1
ATOM 632 C C . ALA A 1 80 ? -11.600 13.470 1.190 1.00 48.44 80 ALA A C 1
ATOM 634 O O . ALA A 1 80 ? -12.610 12.810 1.421 1.00 48.44 80 ALA A O 1
ATOM 635 N N . PHE A 1 81 ? -11.401 14.667 1.756 1.00 47.72 81 PHE A N 1
ATOM 636 C CA . PHE A 1 81 ? -12.333 15.241 2.730 1.00 47.72 81 PHE A CA 1
ATOM 637 C C . PHE A 1 81 ? -13.704 15.566 2.128 1.00 47.72 81 PHE A C 1
ATOM 639 O O . PHE A 1 81 ? -14.717 15.348 2.781 1.00 47.72 81 PHE A O 1
ATOM 646 N N . ARG A 1 82 ? -13.781 16.084 0.896 1.00 47.62 82 ARG A N 1
ATOM 647 C CA . ARG A 1 82 ? -15.062 16.440 0.267 1.00 47.62 82 ARG A CA 1
ATOM 648 C C . ARG A 1 82 ? -15.848 15.209 -0.169 1.00 47.62 82 ARG A C 1
ATOM 650 O O . ARG A 1 82 ? -17.056 15.224 -0.017 1.00 47.62 82 ARG A O 1
ATOM 657 N N . SER A 1 83 ? -15.187 14.137 -0.606 1.00 44.53 83 SER A N 1
ATOM 658 C CA . SER A 1 83 ? -15.846 12.846 -0.844 1.00 44.53 83 SER A CA 1
ATOM 659 C C . SER A 1 83 ? -16.410 12.237 0.443 1.00 44.53 83 SER A C 1
ATOM 661 O O . SER A 1 83 ? -17.421 11.554 0.376 1.00 44.53 83 SER A O 1
ATOM 663 N N . ALA A 1 84 ? -15.777 12.483 1.595 1.00 44.53 84 ALA A N 1
ATOM 664 C CA . ALA A 1 84 ? -16.284 12.050 2.898 1.00 44.53 84 ALA A CA 1
ATOM 665 C C . ALA A 1 84 ? -17.405 12.959 3.447 1.00 44.53 84 ALA A C 1
ATOM 667 O O . ALA A 1 84 ? -18.238 12.507 4.222 1.00 44.53 84 ALA A O 1
ATOM 668 N N . ASN A 1 85 ? -17.426 14.242 3.060 1.00 41.06 85 ASN A N 1
ATOM 669 C CA . ASN A 1 85 ? -18.369 15.247 3.570 1.00 41.06 85 ASN A CA 1
ATOM 670 C C . ASN A 1 85 ? -19.568 15.499 2.631 1.00 41.06 85 ASN A C 1
ATOM 672 O O . ASN A 1 85 ? -20.583 16.051 3.050 1.00 41.06 85 ASN A O 1
ATOM 676 N N . GLU A 1 86 ? -19.477 15.104 1.359 1.00 42.25 86 GLU A N 1
ATOM 677 C CA . GLU A 1 86 ? -20.620 14.980 0.452 1.00 42.25 86 GLU A CA 1
ATOM 678 C C . GLU A 1 86 ? -21.430 13.738 0.852 1.00 42.25 86 GLU A C 1
ATOM 680 O O . GLU A 1 86 ? -21.465 12.742 0.139 1.00 42.25 86 GLU A O 1
ATOM 685 N N . GLY A 1 87 ? -22.136 13.818 1.986 1.00 41.25 87 GLY A N 1
ATOM 686 C CA . GLY A 1 87 ? -23.170 12.864 2.416 1.00 41.25 87 GLY A CA 1
ATOM 687 C C . GLY A 1 87 ? -24.417 12.854 1.516 1.00 41.25 87 GLY A C 1
ATOM 688 O O . GLY A 1 87 ? -25.526 12.709 2.009 1.00 41.25 87 GLY A O 1
ATOM 689 N N . ASN A 1 88 ? -24.226 13.085 0.215 1.00 38.66 88 ASN A N 1
ATOM 690 C CA . ASN A 1 88 ? -25.231 13.083 -0.846 1.00 38.66 88 ASN A CA 1
ATOM 691 C C . ASN A 1 88 ? -24.657 12.597 -2.196 1.00 38.66 88 ASN A C 1
ATOM 693 O O . ASN A 1 88 ? -25.341 12.685 -3.214 1.00 38.66 88 ASN A O 1
ATOM 697 N N . ALA A 1 89 ? -23.406 12.119 -2.246 1.00 44.38 89 ALA A N 1
ATOM 698 C CA . ALA A 1 89 ? -22.993 11.234 -3.327 1.00 44.38 89 ALA A CA 1
ATOM 699 C C . ALA A 1 89 ? -23.564 9.853 -2.995 1.00 44.38 89 ALA A C 1
ATOM 701 O O . ALA A 1 89 ? -23.262 9.348 -1.915 1.00 44.38 89 ALA A O 1
ATOM 702 N N . ASP A 1 90 ? -24.409 9.302 -3.877 1.00 47.44 90 ASP A N 1
ATOM 703 C CA . ASP A 1 90 ? -25.044 7.987 -3.720 1.00 47.44 90 ASP A CA 1
ATOM 704 C C . ASP A 1 90 ? -24.088 7.018 -3.023 1.00 47.44 90 ASP A C 1
ATOM 706 O O . ASP A 1 90 ? -22.993 6.754 -3.536 1.00 47.44 90 ASP A O 1
ATOM 710 N N . SER A 1 91 ? -24.492 6.497 -1.861 1.00 50.12 91 SER A N 1
ATOM 711 C CA . SER A 1 91 ? -23.769 5.436 -1.148 1.00 50.12 91 SER A CA 1
ATOM 712 C C . SER A 1 91 ? -23.369 4.303 -2.098 1.00 50.12 91 SER A C 1
ATOM 714 O O . SER A 1 91 ? -22.280 3.744 -1.975 1.00 50.12 91 SER A O 1
ATOM 716 N N . ASP A 1 92 ? -24.193 4.068 -3.122 1.00 53.91 92 ASP A N 1
ATOM 717 C CA . ASP A 1 92 ? -23.972 3.112 -4.203 1.00 53.91 92 ASP A CA 1
ATOM 718 C C . ASP A 1 92 ? -22.718 3.407 -5.038 1.00 53.91 92 ASP A C 1
ATOM 720 O O . ASP A 1 92 ? -22.018 2.481 -5.436 1.00 53.91 92 ASP A O 1
ATOM 724 N N . THR A 1 93 ? -22.360 4.67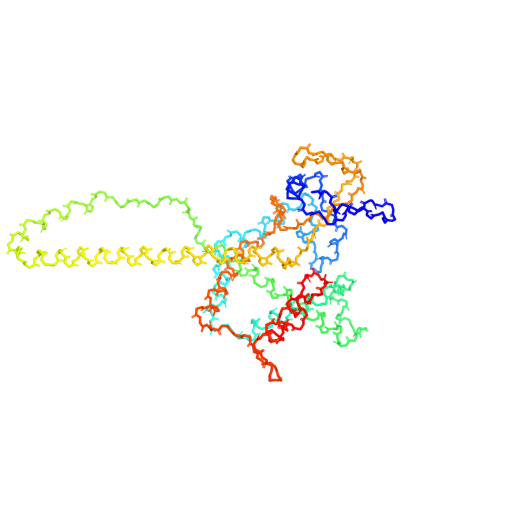3 -5.283 1.00 57.75 93 THR A N 1
ATOM 725 C CA . THR A 1 93 ? -21.184 5.024 -6.106 1.00 57.75 93 THR A CA 1
ATOM 726 C C . THR A 1 93 ? -19.868 4.856 -5.336 1.00 57.75 93 THR A C 1
ATOM 728 O O . THR A 1 93 ? -18.843 4.485 -5.918 1.00 57.75 93 THR A O 1
ATOM 731 N N . ALA A 1 94 ? -19.870 5.147 -4.030 1.00 53.66 94 ALA A N 1
ATOM 732 C CA . ALA A 1 94 ? -18.711 4.937 -3.162 1.00 53.66 94 ALA A CA 1
ATOM 733 C C . ALA A 1 94 ? -18.499 3.444 -2.869 1.00 53.66 94 ALA A C 1
ATOM 735 O O . ALA A 1 94 ? -17.366 2.975 -2.991 1.00 53.66 94 ALA A O 1
ATOM 736 N N . SER A 1 95 ? -19.583 2.705 -2.594 1.00 61.81 95 SER A N 1
ATOM 737 C CA . SER A 1 95 ? -19.556 1.241 -2.482 1.00 61.81 95 SER A CA 1
ATOM 738 C C . SER A 1 95 ? -19.045 0.617 -3.776 1.00 61.81 95 SER A C 1
ATOM 740 O O . SER A 1 95 ? -18.019 -0.047 -3.758 1.00 61.81 95 SER A O 1
ATOM 742 N N . SER A 1 96 ? -19.625 0.968 -4.931 1.00 70.88 96 SER A N 1
ATOM 743 C CA . SER A 1 96 ? -19.215 0.446 -6.244 1.00 70.88 96 SER A CA 1
ATOM 744 C C . SER A 1 96 ? -17.728 0.671 -6.560 1.00 70.88 96 SER A C 1
ATOM 746 O O . SER A 1 96 ? -17.079 -0.196 -7.145 1.00 70.88 96 SER A O 1
ATOM 748 N N . TYR A 1 97 ? -17.147 1.803 -6.143 1.00 68.50 97 TYR A N 1
ATOM 749 C CA . TYR A 1 97 ? -15.709 2.038 -6.292 1.00 68.50 97 TYR A CA 1
ATOM 750 C C . TYR A 1 97 ? -14.860 1.115 -5.413 1.00 68.50 97 TYR A C 1
ATOM 752 O O . TYR A 1 97 ? -13.889 0.544 -5.910 1.00 68.50 97 TYR A O 1
ATOM 760 N N . CYS A 1 98 ? -15.194 1.000 -4.126 1.00 65.12 98 CYS A N 1
ATOM 761 C CA . CYS A 1 98 ? -14.482 0.133 -3.188 1.00 65.12 98 CYS A CA 1
ATOM 762 C C . CYS A 1 98 ? -14.634 -1.345 -3.575 1.00 65.12 98 CYS A C 1
ATOM 764 O O . CYS A 1 98 ? -13.641 -2.068 -3.594 1.00 65.12 98 CYS A O 1
ATOM 766 N N . ASP A 1 99 ? -15.832 -1.755 -3.990 1.00 74.25 99 ASP A N 1
ATOM 767 C CA . ASP A 1 99 ? -16.157 -3.110 -4.440 1.00 74.25 99 ASP A CA 1
ATOM 768 C C . ASP A 1 99 ? -15.411 -3.458 -5.736 1.00 74.25 99 ASP A C 1
ATOM 770 O O . ASP A 1 99 ? -14.798 -4.524 -5.856 1.00 74.25 99 ASP A O 1
ATOM 774 N N . GLY A 1 100 ? -15.389 -2.530 -6.700 1.00 80.75 100 GLY A N 1
ATOM 775 C CA . GLY A 1 100 ? -14.620 -2.669 -7.935 1.00 80.75 100 GLY A CA 1
ATOM 776 C C . GLY A 1 100 ? -13.111 -2.719 -7.682 1.00 80.75 100 GLY A C 1
ATOM 777 O O . GLY A 1 100 ? -12.419 -3.554 -8.264 1.00 80.75 100 GLY A O 1
ATOM 778 N N . LEU A 1 101 ? -12.595 -1.877 -6.779 1.00 79.12 101 LEU A N 1
ATOM 779 C CA . LEU A 1 101 ? -11.186 -1.889 -6.383 1.00 79.12 101 LEU A CA 1
ATOM 780 C C . LEU A 1 101 ? -10.809 -3.199 -5.687 1.00 79.12 101 LEU A C 1
ATOM 782 O O . LEU A 1 101 ? -9.794 -3.785 -6.052 1.00 79.12 101 LEU A O 1
ATOM 786 N N . SER A 1 102 ? -11.612 -3.669 -4.726 1.00 78.44 102 SER A N 1
ATOM 787 C CA . SER A 1 102 ? -11.363 -4.944 -4.048 1.00 78.44 102 SER A CA 1
ATOM 788 C C . SER A 1 102 ? -11.346 -6.078 -5.058 1.00 78.44 102 SER A C 1
ATOM 790 O O . SER A 1 102 ? -10.353 -6.786 -5.148 1.00 78.44 102 SER A O 1
ATOM 792 N N . THR A 1 103 ? -12.357 -6.157 -5.930 1.00 83.56 103 THR A N 1
ATOM 793 C CA . THR A 1 103 ? -12.425 -7.182 -6.982 1.00 83.56 103 THR A CA 1
ATOM 794 C C . THR A 1 103 ? -11.181 -7.170 -7.877 1.00 83.56 103 THR A C 1
ATOM 796 O O . THR A 1 103 ? -10.652 -8.228 -8.216 1.00 83.56 103 THR A O 1
ATOM 799 N N . VAL A 1 104 ? -10.684 -5.988 -8.258 1.00 84.25 104 VAL A N 1
ATOM 800 C CA . VAL A 1 104 ? -9.455 -5.850 -9.058 1.00 84.25 104 VAL A CA 1
ATOM 801 C C . VAL A 1 104 ? -8.216 -6.284 -8.277 1.00 84.25 104 VAL A C 1
ATOM 803 O O . VAL A 1 104 ? -7.344 -6.918 -8.862 1.00 84.25 104 VAL A O 1
ATOM 806 N N . LEU A 1 105 ? -8.118 -5.948 -6.989 1.00 79.06 105 LEU A N 1
ATOM 807 C CA . LEU A 1 105 ? -6.983 -6.321 -6.143 1.00 79.06 105 LEU A CA 1
ATOM 808 C C . LEU A 1 105 ? -6.959 -7.828 -5.845 1.00 79.06 105 LEU A C 1
ATOM 810 O O . LEU A 1 105 ? -5.902 -8.441 -5.966 1.00 79.06 105 LEU A O 1
ATOM 814 N N . ASP A 1 106 ? -8.112 -8.426 -5.543 1.00 82.19 106 ASP A N 1
ATOM 815 C CA . ASP A 1 106 ? -8.278 -9.859 -5.246 1.00 82.19 106 ASP A CA 1
ATOM 816 C C . ASP A 1 106 ? -7.942 -10.722 -6.467 1.00 82.19 106 ASP A C 1
ATOM 818 O O . ASP A 1 106 ? -7.407 -11.821 -6.357 1.00 82.19 106 ASP A O 1
ATOM 822 N N . ASN A 1 107 ? -8.218 -10.193 -7.660 1.00 85.50 107 ASN A N 1
ATOM 823 C CA . ASN A 1 107 ? -7.958 -10.861 -8.930 1.00 85.50 107 ASN A CA 1
ATOM 824 C C . ASN A 1 107 ? -6.781 -10.230 -9.683 1.00 85.50 107 ASN A C 1
ATOM 826 O O . ASN A 1 107 ? -6.661 -10.408 -10.897 1.00 85.50 107 ASN A O 1
ATOM 830 N N . ALA A 1 108 ? -5.908 -9.491 -8.988 1.00 80.75 108 ALA A N 1
ATOM 831 C CA . ALA A 1 108 ? -4.821 -8.761 -9.629 1.00 80.75 108 ALA A CA 1
ATOM 832 C C . ALA A 1 108 ? -3.904 -9.716 -10.391 1.00 80.75 108 ALA A C 1
ATOM 834 O O . ALA A 1 108 ? -3.654 -9.486 -11.565 1.00 80.75 108 ALA A O 1
ATOM 835 N N . ILE A 1 109 ? -3.492 -10.828 -9.775 1.00 81.94 109 ILE A N 1
ATOM 836 C CA . ILE A 1 109 ? -2.633 -11.838 -10.414 1.00 81.94 109 ILE A CA 1
ATOM 837 C C . ILE A 1 109 ? -3.276 -12.357 -11.710 1.00 81.94 109 ILE A C 1
ATOM 839 O O . ILE A 1 109 ? -2.622 -12.425 -12.744 1.00 81.94 109 ILE A O 1
ATOM 843 N N . LEU A 1 110 ? -4.578 -12.647 -11.699 1.00 84.69 110 LEU A N 1
ATOM 844 C CA . LEU A 1 110 ? -5.299 -13.076 -12.898 1.00 84.69 110 LEU A CA 1
ATOM 845 C C . LEU A 1 110 ? -5.315 -11.981 -13.981 1.00 84.69 110 LEU A C 1
ATOM 847 O O . LEU A 1 110 ? -5.015 -12.262 -15.138 1.00 84.69 110 LEU A O 1
ATOM 851 N N . LEU A 1 111 ? -5.605 -10.733 -13.603 1.00 84.38 111 LEU A N 1
ATOM 852 C CA . LEU A 1 111 ? -5.611 -9.571 -14.504 1.00 84.38 111 LEU A CA 1
ATOM 853 C C . LEU A 1 111 ? -4.223 -9.209 -15.049 1.00 84.38 111 LEU A C 1
ATOM 855 O O . LEU A 1 111 ? -4.122 -8.507 -16.056 1.00 84.38 111 LEU A O 1
ATOM 859 N N . MET A 1 112 ? -3.164 -9.664 -14.381 1.00 81.56 112 MET A N 1
ATOM 860 C CA . MET A 1 112 ? -1.785 -9.531 -14.832 1.00 81.56 112 MET A CA 1
ATOM 861 C C . MET A 1 112 ? -1.441 -10.528 -15.950 1.00 81.56 112 MET A C 1
ATOM 863 O O . MET A 1 112 ? -0.667 -10.186 -16.841 1.00 81.56 112 MET A O 1
ATOM 867 N N . PHE A 1 113 ? -2.003 -11.743 -15.914 1.00 83.75 113 PHE A N 1
ATOM 868 C CA . PHE A 1 113 ? -1.777 -12.775 -16.936 1.00 83.75 113 PHE A CA 1
ATOM 869 C C . PHE A 1 113 ? -2.759 -12.688 -18.105 1.00 83.75 113 PHE A C 1
ATOM 871 O O . PHE A 1 113 ? -2.377 -12.944 -19.245 1.00 83.75 113 PHE A O 1
ATOM 878 N N . ILE A 1 114 ? -4.017 -12.337 -17.833 1.00 86.69 114 ILE A N 1
ATOM 879 C CA . ILE A 1 114 ? -5.085 -12.278 -18.830 1.00 86.69 114 ILE A CA 1
ATOM 880 C C . ILE A 1 114 ? -5.616 -10.843 -18.888 1.00 86.69 114 ILE A C 1
ATOM 882 O O . ILE A 1 114 ? -6.233 -10.371 -17.926 1.00 86.69 114 ILE A O 1
ATOM 886 N N . PRO A 1 115 ? -5.421 -10.130 -20.010 1.00 83.31 115 PRO A N 1
ATOM 887 C CA . PRO A 1 115 ? -5.953 -8.790 -20.181 1.00 83.31 115 PRO A CA 1
ATOM 888 C C . PRO A 1 115 ? -7.465 -8.747 -19.940 1.00 83.31 115 PRO A C 1
ATOM 890 O O . PRO A 1 115 ? -8.219 -9.575 -20.447 1.00 83.31 115 PRO A O 1
ATOM 893 N N . ARG A 1 116 ? -7.950 -7.712 -19.240 1.00 85.44 116 ARG A N 1
ATOM 894 C CA . ARG A 1 116 ? -9.392 -7.567 -18.947 1.00 85.44 116 ARG A CA 1
ATOM 895 C C . ARG A 1 116 ? -10.294 -7.598 -20.185 1.00 85.44 116 ARG A C 1
ATOM 897 O O . ARG A 1 116 ? -11.444 -7.990 -20.078 1.00 85.44 116 ARG A O 1
ATOM 904 N N . LYS A 1 117 ? -9.781 -7.169 -21.346 1.00 84.56 117 LYS A N 1
ATOM 905 C CA . LYS A 1 117 ? -10.518 -7.202 -22.619 1.00 84.56 117 LYS A CA 1
ATOM 906 C C . LYS A 1 117 ? -10.766 -8.635 -23.085 1.00 84.56 117 LYS A C 1
ATOM 908 O O . LYS A 1 117 ? -11.821 -8.910 -23.641 1.00 84.56 117 LYS A O 1
ATOM 913 N N . ASP A 1 118 ? -9.821 -9.523 -22.810 1.00 87.44 118 ASP A N 1
ATOM 914 C CA . ASP A 1 118 ? -9.884 -10.920 -23.215 1.00 87.44 118 ASP A CA 1
ATOM 915 C C . ASP A 1 118 ? -10.821 -11.683 -22.281 1.00 87.44 118 ASP A C 1
ATOM 917 O O . ASP A 1 118 ? -11.631 -12.473 -22.748 1.00 87.44 118 ASP A O 1
ATOM 921 N N . LEU A 1 119 ? -10.830 -11.348 -20.983 1.00 88.38 119 LEU A N 1
ATOM 922 C CA . LEU A 1 119 ? -11.801 -11.878 -20.014 1.00 88.38 119 LEU A CA 1
ATOM 923 C C . LEU A 1 119 ? -13.261 -11.562 -20.366 1.00 88.38 119 LEU A C 1
ATOM 925 O O . LEU A 1 119 ? -14.154 -12.205 -19.827 1.00 88.38 119 LEU A O 1
ATOM 929 N N . LEU A 1 120 ? -13.520 -10.588 -21.245 1.00 87.88 120 LEU A N 1
ATOM 930 C CA . LEU A 1 120 ? -14.863 -10.258 -21.734 1.00 87.88 120 LEU A CA 1
ATOM 931 C C . LEU A 1 120 ? -15.283 -11.090 -22.956 1.00 87.88 120 LEU A C 1
ATOM 933 O O . LEU A 1 120 ? -16.426 -10.979 -23.399 1.00 87.88 120 LEU A O 1
ATOM 937 N N . LEU A 1 121 ? -14.387 -11.909 -23.513 1.00 91.06 121 LEU A N 1
ATOM 938 C CA . LEU A 1 121 ? -14.693 -12.764 -24.654 1.00 91.06 121 LEU A CA 1
ATOM 939 C C . LEU A 1 121 ? -15.639 -13.911 -24.248 1.00 91.06 121 LEU A C 1
ATOM 941 O O . LEU A 1 121 ? -15.547 -14.431 -23.133 1.00 91.06 121 LEU A O 1
ATOM 945 N N . PRO A 1 122 ? -16.501 -14.382 -25.171 1.00 86.81 122 PRO A N 1
ATOM 946 C CA . PRO A 1 122 ? -17.485 -15.437 -24.901 1.00 86.81 122 PRO A CA 1
ATOM 947 C C . PRO A 1 122 ? -16.871 -16.811 -24.576 1.00 86.81 122 PRO A C 1
ATOM 949 O O . PRO A 1 122 ? -17.594 -17.720 -24.186 1.00 86.81 122 PRO A O 1
ATOM 952 N N . ILE A 1 123 ? -15.551 -16.963 -24.719 1.00 92.12 123 ILE A N 1
ATOM 953 C CA . ILE A 1 123 ? -14.795 -18.181 -24.389 1.00 92.12 123 ILE A CA 1
ATOM 954 C C . ILE A 1 123 ? -14.663 -18.359 -22.865 1.00 92.12 123 ILE A C 1
ATOM 956 O O . ILE A 1 123 ? -14.543 -19.483 -22.381 1.00 92.12 123 ILE A O 1
ATOM 960 N N . PHE A 1 124 ? -14.693 -17.267 -22.095 1.00 88.31 124 PHE A N 1
ATOM 961 C CA . PHE A 1 124 ? -14.490 -17.317 -20.649 1.00 88.31 124 PHE A CA 1
ATOM 962 C C . PHE A 1 124 ? -15.807 -17.491 -19.873 1.00 88.31 124 PHE A C 1
ATOM 964 O O . PHE A 1 124 ? -16.825 -16.906 -20.255 1.00 88.31 124 PHE A O 1
ATOM 971 N N . PRO A 1 125 ? -15.799 -18.240 -18.750 1.00 92.75 125 PRO A N 1
ATOM 972 C CA . PRO A 1 125 ? -16.974 -18.447 -17.910 1.00 92.75 125 PRO A CA 1
ATOM 973 C C . PRO A 1 125 ? -17.49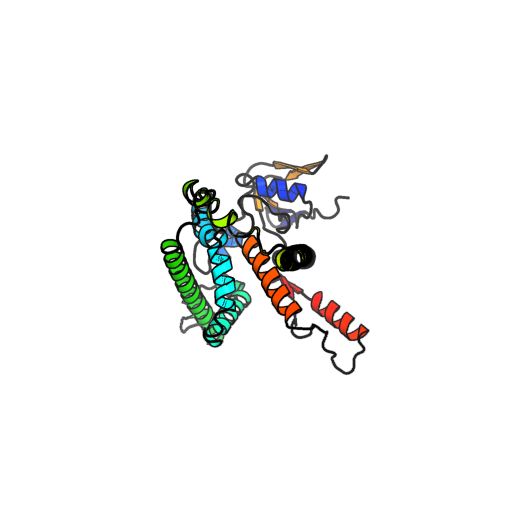5 -17.135 -17.290 1.00 92.75 125 PRO A C 1
ATOM 975 O O . PRO A 1 125 ? -16.727 -16.184 -17.100 1.00 92.75 125 PRO A O 1
ATOM 978 N N . PRO A 1 126 ? -18.781 -17.080 -16.885 1.00 90.62 126 PRO A N 1
ATOM 979 C CA . PRO A 1 126 ? -19.404 -15.867 -16.343 1.00 90.62 126 PRO A CA 1
ATOM 980 C C . PRO A 1 126 ? -18.683 -15.254 -15.132 1.00 90.62 126 PRO A C 1
ATOM 982 O O . PRO A 1 126 ? -18.700 -14.033 -14.961 1.00 90.62 126 PRO A O 1
ATOM 985 N N . SER A 1 127 ? -18.027 -16.079 -14.310 1.00 87.38 127 SER A N 1
ATOM 986 C CA . SER A 1 127 ? -17.227 -15.642 -13.158 1.00 87.38 127 SER A CA 1
ATOM 987 C C . SER A 1 127 ? -16.013 -14.804 -13.573 1.00 87.38 127 SER A C 1
ATOM 989 O O . SER A 1 127 ? -15.786 -13.734 -13.012 1.00 87.38 127 SER A O 1
ATOM 991 N N . LEU A 1 128 ? -15.281 -15.235 -14.603 1.00 89.50 128 LEU A N 1
ATOM 992 C CA . LEU A 1 128 ? -14.127 -14.515 -15.148 1.00 89.50 128 LEU A CA 1
ATOM 993 C C . LEU A 1 128 ? -14.546 -13.245 -15.895 1.00 89.50 128 LEU A C 1
ATOM 995 O O . LEU A 1 128 ? -13.920 -12.194 -15.743 1.00 89.50 128 LEU A O 1
ATOM 999 N N . GLN A 1 129 ? -15.670 -13.295 -16.611 1.00 90.31 129 GLN A N 1
ATOM 1000 C CA . GLN A 1 129 ? -16.238 -12.101 -17.238 1.00 90.31 129 GLN A CA 1
ATOM 1001 C C . GLN A 1 129 ? -16.670 -11.046 -16.210 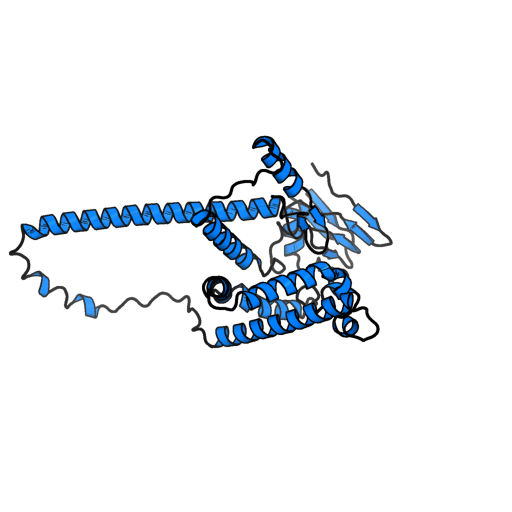1.00 90.31 129 GLN A C 1
ATOM 1003 O O . GLN A 1 129 ? -16.571 -9.851 -16.486 1.00 90.31 129 GLN A O 1
ATOM 1008 N N . LYS A 1 130 ? -17.137 -11.454 -15.019 1.00 89.94 130 LYS A N 1
ATOM 1009 C CA . LYS A 1 130 ? -17.461 -10.523 -13.923 1.00 89.94 130 LYS A CA 1
ATOM 1010 C C . LYS A 1 130 ? -16.222 -9.741 -13.479 1.00 89.94 130 LYS A C 1
ATOM 1012 O O . LYS A 1 130 ? -16.311 -8.529 -13.312 1.00 89.94 130 LYS A O 1
ATOM 1017 N N . ILE A 1 131 ? -15.073 -10.409 -13.364 1.00 90.31 131 ILE A N 1
ATOM 1018 C CA . ILE A 1 131 ? -13.787 -9.774 -13.037 1.00 90.31 131 ILE A CA 1
ATOM 1019 C C . ILE A 1 131 ? -13.373 -8.801 -14.148 1.00 90.31 131 ILE A C 1
ATOM 1021 O O . ILE A 1 131 ? -13.015 -7.658 -13.865 1.00 90.31 131 ILE A O 1
ATOM 1025 N N . GLY A 1 132 ? -13.478 -9.221 -15.415 1.00 88.56 132 GLY A N 1
ATOM 1026 C CA . GLY A 1 132 ? -13.200 -8.363 -16.571 1.00 88.56 132 GLY A CA 1
ATOM 1027 C C . GLY A 1 132 ? -14.062 -7.094 -16.593 1.00 88.56 132 GLY A C 1
ATOM 1028 O O . GLY A 1 132 ? -13.531 -5.999 -16.785 1.00 88.56 132 GLY A O 1
ATOM 1029 N N . ARG A 1 133 ? -15.371 -7.226 -16.325 1.00 89.00 133 ARG A N 1
ATOM 1030 C CA . ARG A 1 133 ? -16.318 -6.100 -16.219 1.00 89.00 133 ARG A CA 1
ATOM 1031 C C . ARG A 1 133 ? -15.959 -5.162 -15.068 1.00 89.00 133 ARG A C 1
ATOM 1033 O O . ARG A 1 133 ? -15.815 -3.966 -15.302 1.00 89.00 133 ARG A O 1
ATOM 1040 N N . ALA A 1 134 ? -15.724 -5.702 -13.871 1.00 87.75 134 ALA A N 1
ATOM 1041 C CA . ALA A 1 134 ? -15.328 -4.913 -12.704 1.00 87.75 134 ALA A CA 1
ATOM 1042 C C . ALA A 1 134 ? -14.030 -4.121 -12.956 1.00 87.75 134 ALA A C 1
ATOM 1044 O O . ALA A 1 134 ? -13.944 -2.938 -12.626 1.00 87.75 134 ALA A O 1
ATOM 1045 N N . ALA A 1 135 ? -13.035 -4.735 -13.605 1.00 87.06 135 ALA A N 1
ATOM 1046 C CA . ALA A 1 135 ? -11.787 -4.064 -13.961 1.00 87.06 135 ALA A CA 1
ATOM 1047 C C . ALA A 1 135 ? -11.979 -2.945 -15.001 1.00 87.06 135 ALA A C 1
ATOM 1049 O O . ALA A 1 135 ? -11.306 -1.911 -14.942 1.00 87.06 135 ALA A O 1
ATOM 1050 N N . ASP A 1 136 ? -12.883 -3.120 -15.967 1.00 87.50 136 ASP A N 1
ATOM 1051 C CA . ASP A 1 136 ? -13.143 -2.097 -16.982 1.00 87.50 136 ASP A CA 1
ATOM 1052 C C . ASP A 1 136 ? -13.969 -0.922 -16.431 1.00 87.50 136 ASP A C 1
ATOM 1054 O O . ASP A 1 136 ? -13.632 0.243 -16.666 1.00 87.50 136 ASP A O 1
ATOM 1058 N N . GLU A 1 137 ? -14.970 -1.206 -15.597 1.00 86.12 137 GLU A N 1
ATOM 1059 C CA . GLU A 1 137 ? -15.722 -0.192 -14.851 1.00 86.12 137 GLU A CA 1
ATOM 1060 C C . GLU A 1 137 ? -14.808 0.617 -13.926 1.00 86.12 137 GLU A C 1
ATOM 1062 O O . GLU A 1 137 ? -14.828 1.855 -13.955 1.00 86.12 137 GLU A O 1
ATOM 1067 N N . PHE A 1 138 ? -13.934 -0.062 -13.175 1.00 85.19 138 PHE A N 1
ATOM 1068 C CA . PHE A 1 138 ? -12.948 0.583 -12.312 1.00 85.19 138 PHE A CA 1
ATOM 1069 C C . PHE A 1 138 ? -12.041 1.538 -13.101 1.00 85.19 138 PHE A C 1
ATOM 1071 O O . PHE A 1 138 ? -11.832 2.687 -12.695 1.00 85.19 138 PHE A O 1
ATOM 1078 N N . LYS A 1 139 ? -11.552 1.117 -14.276 1.00 84.31 139 LYS A N 1
ATOM 1079 C CA . LYS A 1 139 ? -10.760 1.982 -15.162 1.00 84.31 139 LYS A CA 1
ATOM 1080 C C . LYS A 1 139 ? -11.521 3.238 -15.557 1.00 84.31 139 LYS A C 1
ATOM 1082 O O . LYS A 1 139 ? -10.983 4.344 -15.459 1.00 84.31 139 LYS A O 1
ATOM 1087 N N . HIS A 1 140 ? -12.750 3.075 -16.039 1.00 82.44 140 HIS A N 1
ATOM 1088 C CA . HIS A 1 140 ? -13.566 4.193 -16.489 1.00 82.44 140 HIS A CA 1
ATOM 1089 C C . HIS A 1 140 ? -13.847 5.176 -15.355 1.00 82.44 140 HIS A C 1
ATOM 1091 O O . HIS A 1 140 ? -13.760 6.392 -15.549 1.00 82.44 140 HIS A O 1
ATOM 1097 N N . HIS A 1 141 ? -14.108 4.669 -14.153 1.00 78.00 141 HIS A N 1
ATOM 1098 C CA . HIS A 1 141 ? -14.277 5.497 -12.968 1.00 78.00 141 HIS A CA 1
ATOM 1099 C C . HIS A 1 141 ? -13.015 6.290 -12.613 1.00 78.00 141 HIS A C 1
ATOM 1101 O O . HIS A 1 141 ? -13.085 7.506 -12.410 1.00 78.00 141 HIS A O 1
ATOM 1107 N N . MET A 1 142 ? -11.849 5.640 -12.617 1.00 75.75 142 MET A N 1
ATOM 1108 C CA . MET A 1 142 ? -10.561 6.296 -12.367 1.00 75.75 142 MET A CA 1
ATOM 1109 C C . MET A 1 142 ? -10.264 7.390 -13.397 1.00 75.75 142 MET A C 1
ATOM 1111 O O . MET A 1 142 ? -9.842 8.488 -13.032 1.00 75.75 142 MET A O 1
ATOM 1115 N N . GLN A 1 143 ? -10.553 7.142 -14.676 1.00 79.69 143 GLN A N 1
ATOM 1116 C CA . GLN A 1 143 ? -10.397 8.139 -15.738 1.00 79.69 143 GLN A CA 1
ATOM 1117 C C . GLN A 1 143 ? -11.321 9.347 -15.542 1.00 79.69 143 GLN A C 1
ATOM 1119 O O . GLN A 1 143 ? -10.887 10.490 -15.697 1.00 79.69 143 GLN A O 1
ATOM 1124 N N . ARG A 1 144 ? -12.583 9.124 -15.150 1.00 74.12 144 ARG A N 1
ATOM 1125 C CA . ARG A 1 144 ? -13.526 10.212 -14.842 1.00 74.12 144 ARG A CA 1
ATOM 1126 C C . ARG A 1 144 ? -13.036 11.057 -13.667 1.00 74.12 144 ARG A C 1
ATOM 1128 O O . ARG A 1 144 ? -13.045 12.284 -13.767 1.00 74.12 144 ARG A O 1
ATOM 1135 N N . LYS A 1 145 ? -12.591 10.425 -12.573 1.00 67.88 145 LYS A N 1
ATOM 1136 C CA . LYS A 1 145 ? -12.039 11.128 -11.401 1.00 67.88 145 LYS A CA 1
ATOM 1137 C C . LYS A 1 145 ? -10.777 11.919 -11.756 1.00 67.88 145 LYS A C 1
ATOM 1139 O O . LYS A 1 145 ? -10.672 13.079 -11.364 1.00 67.88 145 LYS A O 1
ATOM 1144 N N . ALA A 1 146 ? -9.874 11.345 -12.551 1.00 68.62 146 ALA A N 1
ATOM 1145 C CA . ALA A 1 146 ? -8.665 12.023 -13.016 1.00 68.62 146 ALA A CA 1
ATOM 1146 C C . ALA A 1 146 ? -8.988 13.265 -13.865 1.00 68.62 146 ALA A C 1
ATOM 1148 O O . ALA A 1 146 ? -8.460 14.346 -13.611 1.00 68.62 146 ALA A O 1
ATOM 1149 N N . ASN A 1 147 ? -9.914 13.151 -14.820 1.00 72.31 147 ASN A N 1
ATOM 1150 C CA . ASN A 1 147 ? -10.315 14.278 -15.665 1.00 72.31 147 ASN A CA 1
ATOM 1151 C C . ASN A 1 147 ? -10.972 15.403 -14.852 1.00 72.31 147 ASN A C 1
ATOM 1153 O O . ASN A 1 147 ? -10.606 16.567 -15.015 1.00 72.31 147 ASN A O 1
ATOM 1157 N N . LYS A 1 148 ? -11.870 15.063 -13.915 1.00 66.50 148 LYS A N 1
ATOM 1158 C CA . LYS A 1 148 ? -12.456 16.040 -12.980 1.00 66.50 148 LYS A CA 1
ATOM 1159 C C . LYS A 1 148 ? -11.385 16.715 -12.114 1.00 66.50 148 LYS A C 1
ATOM 1161 O O . LYS A 1 148 ? -11.441 17.926 -11.912 1.00 66.50 148 LYS A O 1
ATOM 1166 N N . GLY A 1 149 ? -10.395 15.957 -11.637 1.00 60.44 149 GLY A N 1
ATOM 1167 C CA . GLY A 1 149 ? -9.259 16.483 -10.874 1.00 60.44 149 GLY A CA 1
ATOM 1168 C C . GLY A 1 149 ? -8.420 17.484 -11.674 1.00 60.44 149 GLY A C 1
ATOM 1169 O O . GLY A 1 149 ? -8.082 18.553 -11.165 1.00 60.44 149 GLY A O 1
ATOM 1170 N N . LEU A 1 150 ? -8.156 17.193 -12.950 1.00 64.75 150 LEU A N 1
ATOM 1171 C CA . LEU A 1 150 ? -7.443 18.097 -13.859 1.00 64.75 150 LEU A CA 1
ATOM 1172 C C . LEU A 1 150 ? -8.230 19.383 -14.145 1.00 64.75 150 LEU A C 1
ATOM 1174 O O . LEU A 1 150 ? -7.651 20.471 -14.149 1.00 64.75 150 LEU A O 1
ATOM 1178 N N . GLU A 1 151 ? -9.543 19.291 -14.364 1.00 66.25 151 GLU A N 1
ATOM 1179 C CA . GLU A 1 151 ? -10.402 20.469 -14.534 1.00 66.25 151 GLU A CA 1
ATOM 1180 C C . GLU A 1 151 ? -10.445 21.336 -13.274 1.00 66.25 151 GLU A C 1
ATOM 1182 O O . GLU A 1 151 ? -10.363 22.563 -13.357 1.00 66.25 151 GLU A O 1
ATOM 1187 N N . PHE A 1 152 ? -10.524 20.704 -12.104 1.00 57.44 152 PHE A N 1
ATOM 1188 C CA . PHE A 1 152 ? -10.491 21.391 -10.821 1.00 57.44 152 PHE A CA 1
ATOM 1189 C C . PHE A 1 152 ? -9.146 22.089 -10.583 1.00 57.44 152 PHE A C 1
ATOM 1191 O O . PHE A 1 152 ? -9.130 23.275 -10.261 1.00 57.44 152 PHE A O 1
ATOM 1198 N N . SER A 1 153 ? -8.019 21.413 -10.838 1.00 56.59 153 SER A N 1
ATOM 1199 C CA . SER A 1 153 ? -6.671 21.998 -10.726 1.00 56.59 153 SER A CA 1
ATOM 1200 C C . SER A 1 153 ? -6.485 23.207 -11.660 1.00 56.59 153 SER A C 1
ATOM 1202 O O . SER A 1 153 ? -5.871 24.204 -11.281 1.00 56.59 153 SER A O 1
ATOM 1204 N N . ARG A 1 154 ? -7.100 23.194 -12.854 1.00 63.38 154 ARG A N 1
ATOM 1205 C CA . ARG A 1 154 ? -7.115 24.355 -13.767 1.00 63.38 154 ARG A CA 1
ATOM 1206 C C . ARG A 1 154 ? -7.958 25.530 -13.259 1.00 63.38 154 ARG A C 1
ATOM 1208 O O . ARG A 1 154 ? -7.639 26.672 -13.584 1.00 63.38 154 ARG A O 1
ATOM 1215 N N . ARG A 1 155 ? -9.042 25.267 -12.520 1.00 57.59 155 ARG A N 1
ATOM 1216 C CA . ARG A 1 155 ? -9.983 26.288 -12.015 1.00 57.59 155 ARG A CA 1
ATOM 1217 C C . ARG A 1 155 ? -9.594 26.854 -10.651 1.00 57.59 155 ARG A C 1
ATOM 1219 O O . ARG A 1 155 ? -9.993 27.972 -10.328 1.00 57.59 155 ARG A O 1
ATOM 1226 N N . SER A 1 156 ? -8.832 26.111 -9.855 1.00 51.16 156 SER A N 1
ATOM 1227 C CA . SER A 1 156 ? -8.411 26.554 -8.531 1.00 51.16 156 SER A CA 1
ATOM 1228 C C . SER A 1 156 ? -7.406 27.709 -8.622 1.00 51.16 156 SER A C 1
ATOM 1230 O O . SER A 1 156 ? -6.415 27.623 -9.355 1.00 51.16 156 SER A O 1
ATOM 1232 N N . PRO A 1 157 ? -7.609 28.808 -7.871 1.00 49.41 157 PRO A N 1
ATOM 1233 C CA . PRO A 1 157 ? -6.614 29.863 -7.787 1.00 49.41 157 PRO A CA 1
ATOM 1234 C C . PRO A 1 157 ? -5.339 29.274 -7.182 1.00 49.41 157 PRO A C 1
ATOM 1236 O O . PRO A 1 157 ? -5.359 28.786 -6.055 1.00 49.41 157 PRO A O 1
ATOM 1239 N N . LYS A 1 158 ? -4.223 29.321 -7.926 1.00 50.16 158 LYS A N 1
ATOM 1240 C CA . LYS A 1 158 ? -2.898 28.931 -7.420 1.00 50.16 158 LYS A CA 1
ATOM 1241 C C . LYS A 1 158 ? -2.703 29.547 -6.036 1.00 50.16 158 LYS A C 1
ATOM 1243 O O . LYS A 1 158 ? -2.663 30.776 -5.925 1.00 50.16 158 LYS A O 1
ATOM 1248 N N . CYS A 1 159 ? -2.564 28.714 -5.004 1.00 41.09 159 CYS A N 1
ATOM 1249 C CA . CYS A 1 159 ? -2.160 29.158 -3.676 1.00 41.09 159 CYS A CA 1
ATOM 1250 C C . CYS A 1 159 ? -0.784 29.818 -3.802 1.00 41.09 159 CYS A C 1
ATOM 1252 O O . CYS A 1 159 ? 0.256 29.163 -3.798 1.00 41.09 159 CYS A O 1
ATOM 1254 N N . ARG A 1 160 ? -0.769 31.141 -3.989 1.00 37.47 160 ARG A N 1
ATOM 1255 C CA . ARG A 1 160 ? 0.445 31.939 -3.876 1.00 37.47 160 ARG A CA 1
ATOM 1256 C C . ARG A 1 160 ? 0.843 31.887 -2.410 1.00 37.47 160 ARG A C 1
ATOM 1258 O O . ARG A 1 160 ? 0.306 32.638 -1.600 1.00 37.47 160 ARG A O 1
ATOM 1265 N N . ASN A 1 161 ? 1.820 31.044 -2.099 1.00 38.81 161 ASN A N 1
ATOM 1266 C CA . ASN A 1 161 ? 2.642 31.171 -0.903 1.00 38.81 161 ASN A CA 1
ATOM 1267 C C . ASN A 1 161 ? 3.471 32.457 -1.038 1.00 38.81 161 ASN A C 1
ATOM 1269 O O . ASN A 1 161 ? 4.645 32.446 -1.387 1.00 38.81 161 ASN A O 1
ATOM 1273 N N . GLY A 1 162 ? 2.807 33.595 -0.860 1.00 39.53 162 GLY A N 1
ATOM 1274 C CA . GLY A 1 162 ? 3.399 34.918 -0.801 1.00 39.53 162 GLY A CA 1
ATOM 1275 C C . GLY A 1 162 ? 2.858 35.622 0.441 1.00 39.53 162 GLY A C 1
ATOM 1276 O O . GLY A 1 162 ? 1.661 35.522 0.718 1.00 39.53 162 GLY A O 1
ATOM 1277 N N . PRO A 1 163 ? 3.701 36.321 1.215 1.00 39.94 163 PRO A N 1
ATOM 1278 C CA . PRO A 1 163 ? 3.270 36.944 2.457 1.00 39.94 163 PRO A CA 1
ATOM 1279 C C . PRO A 1 163 ? 2.133 37.942 2.204 1.00 39.94 163 PRO A C 1
ATOM 1281 O O . PRO A 1 163 ? 2.210 38.802 1.322 1.00 39.94 163 PRO A O 1
ATOM 1284 N N . ALA A 1 164 ? 1.068 37.834 3.001 1.00 45.41 164 ALA A N 1
ATOM 1285 C CA . ALA A 1 164 ? -0.091 38.714 2.936 1.00 45.41 164 ALA A CA 1
ATOM 1286 C C . ALA A 1 164 ? 0.329 40.197 3.027 1.00 45.41 164 ALA A C 1
ATOM 1288 O O . ALA A 1 164 ? 0.962 40.632 3.995 1.00 45.41 164 ALA A O 1
ATOM 1289 N N . ARG A 1 165 ? -0.050 41.005 2.025 1.00 44.69 165 ARG A N 1
ATOM 1290 C CA . ARG A 1 165 ? 0.162 42.463 2.030 1.00 44.69 165 ARG A CA 1
ATOM 1291 C C . ARG A 1 165 ? -0.555 43.084 3.234 1.00 44.69 165 ARG A C 1
ATOM 1293 O O . ARG A 1 165 ? -1.782 43.101 3.304 1.00 44.69 165 ARG A O 1
ATOM 1300 N N . LYS A 1 166 ? 0.215 43.640 4.177 1.00 46.78 166 LYS A N 1
ATOM 1301 C CA . LYS A 1 166 ? -0.322 44.367 5.339 1.00 46.78 166 LYS A CA 1
ATOM 1302 C C . LYS A 1 166 ? -1.180 45.561 4.878 1.00 46.78 166 LYS A C 1
ATOM 1304 O O . LYS A 1 166 ? -0.739 46.325 4.017 1.00 46.78 166 LYS A O 1
ATOM 1309 N N . PRO A 1 167 ? -2.364 45.797 5.473 1.00 45.06 167 PRO A N 1
ATOM 1310 C CA . PRO A 1 167 ? -3.204 46.930 5.104 1.00 45.06 167 PRO A CA 1
ATOM 1311 C C . PRO A 1 167 ? -2.524 48.269 5.435 1.00 45.06 167 PRO A C 1
ATOM 1313 O O . PRO A 1 167 ? -1.984 48.476 6.526 1.00 45.06 167 PRO A O 1
ATOM 1316 N N . GLY A 1 168 ? -2.568 49.192 4.470 1.00 49.16 168 GLY A N 1
ATOM 1317 C CA . GLY A 1 168 ? -1.845 50.463 4.477 1.00 49.16 168 GLY A CA 1
ATOM 1318 C C . GLY A 1 168 ? -2.176 51.416 5.635 1.00 49.16 168 GLY A C 1
ATOM 1319 O O . GLY A 1 168 ? -3.284 51.466 6.181 1.00 49.16 168 GLY A O 1
ATOM 1320 N N . ARG A 1 169 ? -1.185 52.255 5.971 1.00 51.69 169 ARG A N 1
ATOM 1321 C CA . ARG A 1 169 ? -1.129 53.183 7.121 1.00 51.69 169 ARG A CA 1
ATOM 1322 C C . ARG A 1 169 ? -2.285 54.207 7.216 1.00 51.69 169 ARG A C 1
ATOM 1324 O O . ARG A 1 169 ? -2.436 54.845 8.260 1.00 51.69 169 ARG A O 1
ATOM 1331 N N . ARG A 1 170 ? -3.157 54.344 6.206 1.00 47.16 170 ARG A N 1
ATOM 1332 C CA . ARG A 1 170 ? -4.275 55.316 6.199 1.00 47.16 170 ARG A CA 1
ATOM 1333 C C . ARG A 1 170 ? -5.458 54.948 7.113 1.00 47.16 170 ARG A C 1
ATOM 1335 O O . ARG A 1 170 ? -6.132 55.857 7.597 1.00 47.16 170 ARG A O 1
ATOM 1342 N N . ARG A 1 171 ? -5.659 53.674 7.492 1.00 47.38 171 ARG A N 1
ATOM 1343 C CA . ARG A 1 171 ? -6.695 53.294 8.491 1.00 47.38 171 ARG A CA 1
ATOM 1344 C C . ARG A 1 171 ? -6.319 53.623 9.948 1.00 47.38 171 ARG A C 1
ATOM 1346 O O . ARG A 1 171 ? -7.193 53.639 10.814 1.00 47.38 171 ARG A O 1
ATOM 1353 N N . ARG A 1 172 ? -5.053 53.962 10.245 1.00 48.72 172 ARG A N 1
ATOM 1354 C CA . ARG A 1 172 ? -4.596 54.281 11.617 1.00 48.72 172 ARG A CA 1
ATOM 1355 C C . ARG A 1 172 ? -4.917 55.710 12.080 1.00 48.72 172 ARG A C 1
ATOM 1357 O O . ARG A 1 172 ? -5.000 55.936 13.286 1.00 48.72 172 ARG A O 1
ATOM 1364 N N . ARG A 1 173 ? -5.161 56.670 11.177 1.00 47.34 173 ARG A N 1
ATOM 1365 C CA . ARG A 1 173 ? -5.388 58.082 11.564 1.00 47.34 173 ARG A CA 1
ATOM 1366 C C . ARG A 1 173 ? -6.833 58.409 11.977 1.00 47.34 173 ARG A C 1
ATOM 1368 O O . ARG A 1 173 ? -7.021 59.256 12.846 1.00 47.34 173 ARG A O 1
ATOM 1375 N N . ARG A 1 174 ? -7.855 57.686 11.492 1.00 46.25 174 ARG A N 1
ATOM 1376 C CA . ARG A 1 174 ? -9.266 57.929 11.887 1.00 46.25 174 ARG A CA 1
ATOM 1377 C C . ARG A 1 174 ? -9.640 57.397 13.284 1.00 46.25 174 ARG A C 1
ATOM 1379 O O . ARG A 1 174 ? -10.576 57.905 13.895 1.00 46.25 174 ARG A O 1
ATOM 1386 N N . ARG A 1 175 ? -8.880 56.451 13.859 1.00 49.53 175 ARG A N 1
ATOM 1387 C CA . ARG A 1 175 ? -9.133 55.912 15.217 1.00 49.53 175 ARG A CA 1
ATOM 1388 C C . ARG A 1 175 ? -8.654 56.814 16.366 1.00 49.53 175 ARG A C 1
ATOM 1390 O O . ARG A 1 175 ? -9.102 56.628 17.494 1.00 49.53 175 ARG A O 1
ATOM 1397 N N . ARG A 1 176 ? -7.790 57.808 16.110 1.00 47.62 176 ARG A N 1
ATOM 1398 C CA . ARG A 1 176 ? -7.246 58.687 17.168 1.00 47.62 176 ARG A CA 1
ATOM 1399 C C . ARG A 1 176 ? -8.196 59.818 17.591 1.00 47.62 176 ARG A C 1
ATOM 1401 O O . ARG A 1 176 ? -8.162 60.204 18.753 1.00 47.62 176 ARG A O 1
ATOM 1408 N N . ARG A 1 177 ? -9.106 60.287 16.724 1.00 46.44 177 ARG A N 1
ATOM 1409 C CA . ARG A 1 177 ? -10.040 61.387 17.064 1.00 46.44 177 ARG A CA 1
ATOM 1410 C C . ARG A 1 177 ? -11.266 60.954 17.885 1.00 46.44 177 ARG A C 1
ATOM 1412 O O . ARG A 1 177 ? -11.763 61.744 18.678 1.00 46.44 177 ARG A O 1
ATOM 1419 N N . ARG A 1 178 ? -11.699 59.687 17.813 1.00 47.38 178 ARG A N 1
ATOM 1420 C CA . ARG A 1 178 ? -12.818 59.169 18.639 1.00 47.38 178 ARG A CA 1
ATOM 1421 C C . ARG A 1 178 ? -12.442 58.854 20.097 1.00 47.38 178 ARG A C 1
ATOM 1423 O O . ARG A 1 178 ? -13.328 58.643 20.917 1.00 47.38 178 ARG A O 1
ATOM 1430 N N . ARG A 1 179 ? -11.148 58.850 20.451 1.00 47.19 179 ARG A N 1
ATOM 1431 C CA . ARG A 1 179 ? -10.674 58.506 21.808 1.00 47.19 179 ARG A CA 1
ATOM 1432 C C . ARG A 1 179 ? -10.744 59.652 22.825 1.00 47.19 179 ARG A C 1
ATOM 1434 O O . ARG A 1 179 ? -10.690 59.376 24.016 1.00 47.19 179 ARG A O 1
ATOM 1441 N N . ARG A 1 180 ? -10.922 60.910 22.400 1.00 45.00 180 ARG A N 1
ATOM 1442 C CA . ARG A 1 180 ? -10.996 62.059 23.328 1.00 45.00 180 ARG A CA 1
ATOM 1443 C C . ARG A 1 180 ? -12.382 62.299 23.948 1.00 45.00 180 ARG A C 1
ATOM 1445 O O . ARG A 1 180 ? -12.450 62.940 24.984 1.00 45.00 180 ARG A O 1
ATOM 1452 N N . ARG A 1 181 ? -13.467 61.723 23.406 1.00 45.06 181 ARG A N 1
ATOM 1453 C CA . ARG A 1 181 ? -14.830 61.852 23.981 1.00 45.06 181 ARG A CA 1
ATOM 1454 C C . ARG A 1 181 ? -15.233 60.738 24.963 1.00 45.06 181 ARG A C 1
ATOM 1456 O O . ARG A 1 181 ? -16.266 60.847 25.605 1.00 45.06 181 ARG A O 1
ATOM 1463 N N . ARG A 1 182 ? -14.426 59.681 25.130 1.00 44.28 182 ARG A N 1
ATOM 1464 C CA . ARG A 1 182 ? -14.729 58.542 26.030 1.00 44.28 182 ARG A CA 1
ATOM 1465 C C . ARG A 1 182 ? -14.082 58.630 27.422 1.00 44.28 182 ARG A C 1
ATOM 1467 O O . ARG A 1 182 ? -14.118 57.660 28.163 1.00 44.28 182 ARG A O 1
ATOM 1474 N N . ARG A 1 183 ? -13.518 59.781 27.803 1.00 47.03 183 ARG A N 1
ATOM 1475 C CA . ARG A 1 183 ? -12.903 60.000 29.130 1.00 47.03 183 ARG A CA 1
ATOM 1476 C C . ARG A 1 183 ? -13.885 60.441 30.236 1.00 47.03 183 ARG A C 1
ATOM 1478 O O . ARG A 1 183 ? -13.435 60.776 31.316 1.00 47.03 183 ARG A O 1
ATOM 1485 N N . ARG A 1 184 ? -15.208 60.409 30.012 1.00 48.00 184 ARG A N 1
ATOM 1486 C CA . ARG A 1 184 ? -16.237 60.694 31.045 1.00 48.00 184 ARG A CA 1
ATOM 1487 C C . ARG A 1 184 ? -17.182 59.515 31.358 1.00 48.00 184 ARG A C 1
ATOM 1489 O O . ARG A 1 184 ? -18.265 59.711 31.882 1.00 48.00 184 ARG A O 1
ATOM 1496 N N . ARG A 1 185 ? -16.782 58.275 31.053 1.00 46.66 185 ARG A N 1
ATOM 1497 C CA . ARG A 1 185 ? -17.456 57.044 31.527 1.00 46.66 185 ARG A CA 1
ATOM 1498 C C . ARG A 1 185 ? -16.402 56.056 32.037 1.00 46.66 185 ARG A C 1
ATOM 1500 O O . ARG A 1 185 ? -16.172 55.023 31.423 1.00 46.66 185 ARG A O 1
ATOM 1507 N N . LEU A 1 186 ? -15.678 56.439 33.088 1.00 51.19 186 LEU A N 1
ATOM 1508 C CA . LEU A 1 186 ? -14.488 55.724 33.577 1.00 51.19 186 LEU A CA 1
ATOM 1509 C C . LEU A 1 186 ? -14.775 54.641 34.636 1.00 51.19 186 LEU A C 1
ATOM 1511 O O . LEU A 1 186 ? -13.898 53.823 34.870 1.00 51.19 186 LEU A O 1
ATOM 1515 N N . GLY A 1 187 ? -15.990 54.558 35.195 1.00 53.69 187 GLY A N 1
ATOM 1516 C CA . GLY A 1 187 ? -16.364 53.479 36.131 1.00 53.69 187 GLY A CA 1
ATOM 1517 C C . GLY A 1 187 ? -16.786 52.174 35.441 1.00 53.69 187 GLY A C 1
ATOM 1518 O O . GLY A 1 187 ? -16.267 51.108 35.734 1.00 53.69 187 GLY A O 1
ATOM 1519 N N . ILE A 1 188 ? -17.665 52.249 34.436 1.00 52.47 188 ILE A N 1
ATOM 1520 C CA . ILE A 1 188 ? -18.171 51.055 33.722 1.00 52.47 188 ILE A CA 1
ATOM 1521 C C . ILE A 1 188 ? -17.093 50.435 32.808 1.00 52.47 188 ILE A C 1
ATOM 1523 O O . ILE A 1 188 ? -17.092 49.236 32.545 1.00 52.47 188 ILE A O 1
ATOM 1527 N N . TRP A 1 189 ? -16.133 51.235 32.330 1.00 45.06 189 TRP A N 1
ATOM 1528 C CA . TRP A 1 189 ? -15.083 50.760 31.422 1.00 45.06 189 TRP A CA 1
ATOM 1529 C C . TRP A 1 189 ? -13.944 50.002 32.112 1.00 45.06 189 TRP A C 1
ATOM 1531 O O . TRP A 1 189 ? -13.289 49.221 31.427 1.00 45.06 189 TRP A O 1
ATOM 1541 N N . SER A 1 190 ? -13.695 50.190 33.415 1.00 55.62 190 SER A N 1
ATOM 1542 C CA . SER A 1 190 ? -12.682 49.394 34.128 1.00 55.62 190 SER A CA 1
ATOM 1543 C C . SER A 1 190 ? -13.158 47.951 34.297 1.00 55.62 190 SER A C 1
ATOM 1545 O O . SER A 1 190 ? -12.422 47.031 33.953 1.00 55.62 190 SER A O 1
ATOM 1547 N N . VAL A 1 191 ? -14.425 47.764 34.681 1.00 57.59 191 VAL A N 1
ATOM 1548 C CA . VAL A 1 191 ? -15.073 46.450 34.800 1.00 57.59 191 VAL A CA 1
ATOM 1549 C C . VAL A 1 191 ? -15.189 45.774 33.435 1.00 57.59 191 VAL A C 1
ATOM 1551 O O . VAL A 1 191 ? -14.786 44.627 33.287 1.00 57.59 191 VAL A O 1
ATOM 1554 N N . VAL A 1 192 ? -15.629 46.489 32.392 1.00 57.97 192 VAL A N 1
ATOM 1555 C CA . VAL A 1 192 ? -15.698 45.930 31.027 1.00 57.97 192 VAL A CA 1
ATOM 1556 C C . VAL A 1 192 ? -14.305 45.629 30.459 1.00 57.97 192 VAL A C 1
ATOM 1558 O O . VAL A 1 192 ? -14.139 44.649 29.740 1.00 57.97 192 VAL A O 1
ATOM 1561 N N . SER A 1 193 ? -13.280 46.428 30.773 1.00 56.19 193 SER A N 1
ATOM 1562 C CA . SER A 1 193 ? -11.909 46.167 30.315 1.00 56.19 193 SER A CA 1
ATOM 1563 C C . SER A 1 193 ? -11.252 45.007 31.063 1.00 56.19 193 SER A C 1
ATOM 1565 O O . SER A 1 193 ? -10.476 44.287 30.440 1.00 56.19 193 SER A O 1
ATOM 1567 N N . ALA A 1 194 ? -11.556 44.823 32.351 1.00 57.75 194 ALA A N 1
ATOM 1568 C CA . ALA A 1 194 ? -11.122 43.678 33.146 1.00 57.75 194 ALA A CA 1
ATOM 1569 C C . ALA A 1 194 ? -11.853 42.396 32.717 1.00 57.75 194 ALA A C 1
ATOM 1571 O O . ALA A 1 194 ? -11.217 41.378 32.476 1.00 57.75 194 ALA A O 1
ATOM 1572 N N . ALA A 1 195 ? -13.167 42.461 32.491 1.00 55.47 195 ALA A N 1
ATOM 1573 C CA . ALA A 1 195 ? -13.938 41.349 31.942 1.00 55.47 195 ALA A CA 1
ATOM 1574 C C . ALA A 1 195 ? -13.458 40.976 30.533 1.00 55.47 195 ALA A C 1
ATOM 1576 O O . ALA A 1 195 ? -13.300 39.804 30.223 1.00 55.47 195 ALA A O 1
ATOM 1577 N N . HIS A 1 196 ? -13.145 41.955 29.682 1.00 62.78 196 HIS A N 1
ATOM 1578 C CA . HIS A 1 196 ? -12.623 41.704 28.340 1.00 62.78 196 HIS A CA 1
ATOM 1579 C C . HIS A 1 196 ? -11.162 41.223 28.346 1.00 62.78 196 HIS A C 1
ATOM 1581 O O . HIS A 1 196 ? -10.786 40.462 27.461 1.00 62.78 196 HIS A O 1
ATOM 1587 N N . SER A 1 197 ? -10.325 41.622 29.313 1.00 56.97 197 SER A N 1
ATOM 1588 C CA . SER A 1 197 ? -8.975 41.060 29.467 1.00 56.97 197 SER A CA 1
ATOM 1589 C C . SER A 1 197 ? -9.005 39.650 30.058 1.00 56.97 197 SER A C 1
ATOM 1591 O O . SER A 1 197 ? -8.230 38.813 29.608 1.00 56.97 197 SER A O 1
ATOM 1593 N N . MET A 1 198 ? -9.923 39.355 30.986 1.00 56.31 198 MET A N 1
ATOM 1594 C CA . MET A 1 198 ? -10.170 38.004 31.496 1.00 56.31 198 MET A CA 1
ATOM 1595 C C . MET A 1 198 ? -10.764 37.096 30.423 1.00 56.31 198 MET A C 1
ATOM 1597 O O . MET A 1 198 ? -10.228 36.021 30.216 1.00 56.31 198 MET A O 1
ATOM 1601 N N . LEU A 1 199 ? -11.782 37.532 29.675 1.00 57.28 199 LEU A N 1
ATOM 1602 C CA . LEU A 1 199 ? -12.331 36.783 28.536 1.00 57.28 199 LEU A CA 1
ATOM 1603 C C . LEU A 1 199 ? -11.275 36.548 27.461 1.00 57.28 199 LEU A C 1
ATOM 1605 O O . LEU A 1 199 ? -11.224 35.472 26.880 1.00 57.28 199 LEU A O 1
ATOM 1609 N N . ARG A 1 200 ? -10.401 37.529 27.212 1.00 59.16 200 ARG A N 1
ATOM 1610 C CA . ARG A 1 200 ? -9.311 37.373 26.252 1.00 59.16 200 ARG A CA 1
ATOM 1611 C C . ARG A 1 200 ? -8.255 36.390 26.759 1.00 59.16 200 ARG A C 1
ATOM 1613 O O . ARG A 1 200 ? -7.893 35.501 26.004 1.00 59.16 200 ARG A O 1
ATOM 1620 N N . ARG A 1 201 ? -7.857 36.458 28.033 1.00 58.94 201 ARG A N 1
ATOM 1621 C CA . ARG A 1 201 ? -6.956 35.473 28.658 1.00 58.94 201 ARG A CA 1
ATOM 1622 C C . ARG A 1 201 ? -7.569 34.080 28.748 1.00 58.94 201 ARG A C 1
ATOM 1624 O O . ARG A 1 201 ? -6.864 33.122 28.497 1.00 58.94 201 ARG A O 1
ATOM 1631 N N . ALA A 1 202 ? -8.858 33.960 29.050 1.00 58.88 202 ALA A N 1
ATOM 1632 C CA . ALA A 1 202 ? -9.583 32.694 29.061 1.00 58.88 202 ALA A CA 1
ATOM 1633 C C . ALA A 1 202 ? -9.718 32.127 27.642 1.00 58.88 202 ALA A C 1
ATOM 1635 O O . ALA A 1 202 ? -9.503 30.939 27.443 1.00 58.88 202 ALA A O 1
ATOM 1636 N N . SER A 1 203 ? -9.979 32.973 26.638 1.00 61.00 203 SER A N 1
ATOM 1637 C CA . SER A 1 203 ? -9.966 32.560 25.231 1.00 61.00 203 SER A CA 1
ATOM 1638 C C . SER A 1 203 ? -8.566 32.172 24.764 1.00 61.00 203 SER A C 1
ATOM 1640 O O . SER A 1 203 ? -8.428 31.211 24.023 1.00 61.00 203 SER A O 1
ATOM 1642 N N . GLU A 1 204 ? -7.521 32.865 25.222 1.00 68.06 204 GLU A N 1
ATOM 1643 C CA . GLU A 1 204 ? -6.124 32.542 24.930 1.00 68.06 204 GLU A CA 1
ATOM 1644 C C . GLU A 1 204 ? -5.731 31.224 25.611 1.00 68.06 204 GLU A C 1
ATOM 1646 O O . GLU A 1 204 ? -5.175 30.364 24.940 1.00 68.06 204 GLU A O 1
ATOM 1651 N N . LEU A 1 205 ? -6.107 31.003 26.878 1.00 68.75 205 LEU A N 1
ATOM 1652 C CA . LEU A 1 205 ? -5.881 29.740 27.588 1.00 68.75 205 LEU A CA 1
ATOM 1653 C C . LEU A 1 205 ? -6.627 28.585 26.915 1.00 68.75 205 LEU A C 1
ATOM 1655 O O . LEU A 1 205 ? -6.021 27.559 26.642 1.00 68.75 205 LEU A O 1
ATOM 1659 N N . GLN A 1 206 ? -7.910 28.760 26.586 1.00 69.06 206 GLN A N 1
ATOM 1660 C CA . GLN A 1 206 ? -8.706 27.737 25.906 1.00 69.06 206 GLN A CA 1
ATOM 1661 C C . GLN A 1 206 ? -8.159 27.441 24.508 1.00 69.06 206 GLN A C 1
ATOM 1663 O O . GLN A 1 206 ? -8.122 26.291 24.089 1.00 69.06 206 GLN A O 1
ATOM 1668 N N . THR A 1 207 ? -7.695 28.463 23.785 1.00 75.31 207 THR A N 1
ATOM 1669 C CA . THR A 1 207 ? -7.071 28.277 22.468 1.00 75.31 207 THR A CA 1
ATOM 1670 C C . THR A 1 207 ? -5.738 27.548 22.596 1.00 75.31 207 THR A C 1
ATOM 1672 O O . THR A 1 207 ? -5.456 26.679 21.780 1.00 75.31 207 THR A O 1
ATOM 1675 N N . VAL A 1 208 ? -4.936 27.848 23.622 1.00 78.75 208 VAL A N 1
ATOM 1676 C CA . VAL A 1 208 ? -3.671 27.151 23.898 1.00 78.75 208 VAL A CA 1
ATOM 1677 C C . VAL A 1 208 ? -3.923 25.699 24.292 1.00 78.75 208 VAL A C 1
ATOM 1679 O O . VAL A 1 208 ? -3.276 24.817 23.741 1.00 78.75 208 VAL A O 1
ATOM 1682 N N . VAL A 1 209 ? -4.888 25.434 25.176 1.00 78.69 209 VAL A N 1
ATOM 1683 C CA . VAL A 1 209 ? -5.276 24.073 25.573 1.00 78.69 209 VAL A CA 1
ATOM 1684 C C . VAL A 1 209 ? -5.791 23.292 24.366 1.00 78.69 209 VAL A C 1
ATOM 1686 O O . VAL A 1 209 ? -5.318 22.190 24.115 1.00 78.69 209 VAL A O 1
ATOM 1689 N N . ASN A 1 210 ? -6.684 23.870 23.561 1.00 76.56 210 ASN A N 1
ATOM 1690 C CA . ASN A 1 210 ? -7.191 23.217 22.354 1.00 76.56 210 ASN A CA 1
ATOM 1691 C C . ASN A 1 210 ? -6.079 22.965 21.326 1.00 76.56 210 ASN A C 1
ATOM 1693 O O . ASN A 1 210 ? -6.044 21.900 20.720 1.00 76.56 210 ASN A O 1
ATOM 1697 N N . LEU A 1 211 ? -5.160 23.916 21.131 1.00 77.88 211 LEU A N 1
ATOM 1698 C CA . LEU A 1 211 ? -4.022 23.749 20.227 1.00 77.88 211 LEU A CA 1
ATOM 1699 C C . LEU A 1 211 ? -3.069 22.659 20.726 1.00 77.88 211 LEU A C 1
ATOM 1701 O O . LEU A 1 211 ? -2.568 21.879 19.926 1.00 77.88 211 LEU A O 1
ATOM 1705 N N . PHE A 1 212 ? -2.843 22.589 22.036 1.00 83.44 212 PHE A N 1
ATOM 1706 C CA . PHE A 1 212 ? -2.015 21.565 22.660 1.00 83.44 212 PHE A CA 1
ATOM 1707 C C . PHE A 1 212 ? -2.650 20.175 22.551 1.00 83.44 212 PHE A C 1
ATOM 1709 O O . PHE A 1 212 ? -1.976 19.230 22.156 1.00 83.44 212 PHE A O 1
ATOM 1716 N N . LEU A 1 213 ? -3.952 20.049 22.818 1.00 80.56 213 LEU A N 1
ATOM 1717 C CA . LEU A 1 213 ? -4.691 18.797 22.641 1.00 80.56 213 LEU A CA 1
ATOM 1718 C C . LEU A 1 213 ? -4.722 18.357 21.173 1.00 80.56 213 LEU A C 1
ATOM 1720 O O . LEU A 1 213 ? -4.529 17.180 20.885 1.00 80.56 213 LEU A O 1
ATOM 1724 N N . LEU A 1 214 ? -4.903 19.298 20.241 1.00 79.94 214 LEU A N 1
ATOM 1725 C CA . LEU A 1 214 ? -4.819 19.023 18.808 1.00 79.94 214 LEU A CA 1
ATOM 1726 C C . LEU A 1 214 ? -3.415 18.545 18.422 1.00 79.94 214 LEU A C 1
ATOM 1728 O O . LEU A 1 214 ? -3.285 17.574 17.685 1.00 79.94 214 LEU A O 1
ATOM 1732 N N . LEU A 1 215 ? -2.370 19.204 18.928 1.00 82.62 215 LEU A N 1
ATOM 1733 C CA . LEU A 1 215 ? -0.986 18.809 18.685 1.00 82.62 215 LEU A CA 1
ATOM 1734 C C . LEU A 1 215 ? -0.735 17.389 19.201 1.00 82.62 215 LEU A C 1
ATOM 1736 O O . LEU A 1 215 ? -0.246 16.565 18.438 1.00 82.62 215 LEU A O 1
ATOM 1740 N N . LEU A 1 216 ? -1.131 17.095 20.443 1.00 85.31 216 LEU A N 1
ATOM 1741 C CA . LEU A 1 216 ? -1.013 15.763 21.039 1.00 85.31 216 LEU A CA 1
ATOM 1742 C C . LEU A 1 216 ? -1.742 14.700 20.213 1.00 85.31 216 LEU A C 1
ATOM 1744 O O . LEU A 1 216 ? -1.185 13.636 19.950 1.00 85.31 216 LEU A O 1
ATOM 1748 N N . PHE A 1 217 ? -2.966 14.993 19.773 1.00 84.75 217 PHE A N 1
ATOM 1749 C CA . PHE A 1 217 ? -3.747 14.083 18.942 1.00 84.75 217 PHE A CA 1
ATOM 1750 C C . PHE A 1 217 ? -3.067 13.811 17.593 1.00 84.75 217 PHE A C 1
ATOM 1752 O O . PHE A 1 217 ? -2.976 12.661 17.160 1.00 84.75 217 PHE A O 1
ATOM 1759 N N . LEU A 1 218 ? -2.551 14.854 16.938 1.00 81.88 218 LEU A N 1
ATOM 1760 C CA . LEU A 1 218 ? -1.843 14.726 15.665 1.00 81.88 218 LEU A CA 1
ATOM 1761 C C . LEU A 1 218 ? -0.538 13.941 15.823 1.00 81.88 218 LEU A C 1
ATOM 1763 O O . LEU A 1 218 ? -0.263 13.058 15.013 1.00 81.88 218 LEU A O 1
ATOM 1767 N N . THR A 1 219 ? 0.240 14.211 16.875 1.00 85.31 219 THR A N 1
ATOM 1768 C CA . THR A 1 219 ? 1.483 13.476 17.147 1.00 85.31 219 THR A CA 1
ATOM 1769 C C . THR A 1 219 ? 1.210 12.015 17.479 1.00 85.31 219 THR A C 1
ATOM 1771 O O . THR A 1 219 ? 1.913 11.139 16.983 1.00 85.31 219 THR A O 1
ATOM 1774 N N . PHE A 1 220 ? 0.163 11.739 18.262 1.00 87.75 220 PHE A N 1
ATOM 1775 C CA . PHE A 1 220 ? -0.247 10.377 18.590 1.00 87.75 220 PHE A CA 1
ATOM 1776 C C . PHE A 1 220 ? -0.696 9.616 17.340 1.00 87.75 220 PHE A C 1
ATOM 1778 O O . PHE A 1 220 ? -0.212 8.521 17.082 1.00 87.75 220 PHE A O 1
ATOM 1785 N N . SER A 1 221 ? -1.544 10.224 16.508 1.00 84.44 221 SER A N 1
ATOM 1786 C CA . SER A 1 221 ? -2.024 9.606 15.266 1.00 84.44 221 SER A CA 1
ATOM 1787 C C . SER A 1 221 ? -0.883 9.323 14.284 1.00 84.44 221 SER A C 1
ATOM 1789 O O . SER A 1 221 ? -0.858 8.272 13.646 1.00 84.44 221 SER A O 1
ATOM 1791 N N . PHE A 1 222 ? 0.090 10.233 14.181 1.00 84.94 222 PHE A N 1
ATOM 1792 C CA . PHE A 1 222 ? 1.286 10.021 13.367 1.00 84.94 222 PHE A CA 1
ATOM 1793 C C . PHE A 1 222 ? 2.123 8.842 13.878 1.00 84.94 222 PHE A C 1
ATOM 1795 O O . PHE A 1 222 ? 2.522 7.987 13.090 1.00 84.94 222 PHE A O 1
ATOM 1802 N N . PHE A 1 223 ? 2.337 8.760 15.194 1.00 88.12 223 PHE A N 1
ATOM 1803 C CA . PHE A 1 223 ? 3.051 7.644 15.809 1.00 88.12 223 PHE A CA 1
ATOM 1804 C C . PHE A 1 223 ? 2.315 6.313 15.604 1.00 88.12 223 PHE A C 1
ATOM 1806 O O . PHE A 1 223 ? 2.927 5.348 15.157 1.00 88.12 223 PHE A O 1
ATOM 1813 N N . CYS A 1 224 ? 0.998 6.272 15.828 1.00 88.12 224 CYS A N 1
ATOM 1814 C CA . CYS A 1 224 ? 0.179 5.086 15.572 1.00 88.12 224 CYS A CA 1
ATOM 1815 C C . CYS A 1 224 ? 0.294 4.610 14.125 1.00 88.12 224 CYS A C 1
ATOM 1817 O O . CYS A 1 224 ? 0.423 3.411 13.893 1.00 88.12 224 CYS A O 1
ATOM 1819 N N . ARG A 1 225 ? 0.295 5.527 13.149 1.00 87.69 225 ARG A N 1
ATOM 1820 C CA . ARG A 1 225 ? 0.504 5.173 11.741 1.00 87.69 225 ARG A CA 1
ATOM 1821 C C . ARG A 1 225 ? 1.867 4.524 11.524 1.00 87.69 225 ARG A C 1
ATOM 1823 O O . ARG A 1 225 ? 1.940 3.497 10.857 1.00 87.69 225 ARG A O 1
ATOM 1830 N N . LEU A 1 226 ? 2.934 5.129 12.043 1.00 85.75 226 LEU A N 1
ATOM 1831 C CA . LEU A 1 226 ? 4.283 4.591 11.875 1.00 85.75 226 LEU A CA 1
ATOM 1832 C C . LEU A 1 226 ? 4.429 3.220 12.538 1.00 85.75 226 LEU A C 1
ATOM 1834 O O . LEU A 1 226 ? 4.966 2.316 11.908 1.00 85.75 226 LEU A O 1
ATOM 1838 N N . GLU A 1 227 ? 3.892 3.037 13.744 1.00 88.62 227 GLU A N 1
ATOM 1839 C CA . GLU A 1 227 ? 3.932 1.738 14.423 1.00 88.62 227 GLU A CA 1
ATOM 1840 C C . GLU A 1 227 ? 3.072 0.694 13.696 1.00 88.62 227 GLU A C 1
ATOM 1842 O O . GLU A 1 227 ? 3.487 -0.451 13.548 1.00 88.62 227 GLU A O 1
ATOM 1847 N N . THR A 1 228 ? 1.923 1.093 13.139 1.00 87.00 228 THR A N 1
ATOM 1848 C CA . THR A 1 228 ? 1.095 0.211 12.296 1.00 87.00 228 THR A CA 1
ATOM 1849 C C . THR A 1 228 ? 1.860 -0.234 11.054 1.00 87.00 228 THR A C 1
ATOM 1851 O O . THR A 1 228 ? 1.864 -1.415 10.737 1.00 87.00 228 THR A O 1
ATOM 1854 N N . LEU A 1 229 ? 2.546 0.681 10.362 1.00 84.50 229 LEU A N 1
ATOM 1855 C CA . LEU A 1 229 ? 3.366 0.336 9.195 1.00 84.50 229 LEU A CA 1
ATOM 1856 C C . LEU A 1 229 ? 4.594 -0.500 9.571 1.00 84.50 229 LEU A C 1
ATOM 1858 O O . LEU A 1 229 ? 5.023 -1.319 8.767 1.00 84.50 229 LEU A O 1
ATOM 1862 N N . ARG A 1 230 ? 5.149 -0.306 10.774 1.00 83.31 230 ARG A N 1
ATOM 1863 C CA . ARG A 1 230 ? 6.264 -1.093 11.318 1.00 83.31 230 ARG A CA 1
ATOM 1864 C C . ARG A 1 230 ? 5.860 -2.539 11.596 1.00 83.31 230 ARG A C 1
ATOM 1866 O O . ARG A 1 230 ? 6.637 -3.439 11.295 1.00 83.31 230 ARG A O 1
ATOM 1873 N N . LEU A 1 231 ? 4.674 -2.749 12.169 1.00 82.25 231 LEU A N 1
ATOM 1874 C CA . LEU A 1 231 ? 4.153 -4.076 12.504 1.00 82.25 231 LEU A CA 1
ATOM 1875 C C . LEU A 1 231 ? 3.528 -4.774 11.291 1.00 82.25 231 LEU A C 1
ATOM 1877 O O . LEU A 1 231 ? 3.784 -5.953 11.066 1.00 82.25 231 LEU A O 1
ATOM 1881 N N . PHE A 1 232 ? 2.747 -4.040 10.496 1.00 83.06 232 PHE A N 1
ATOM 1882 C CA . PHE A 1 232 ? 1.922 -4.565 9.404 1.00 83.06 232 PHE A CA 1
ATOM 1883 C C . PHE A 1 232 ? 2.145 -3.777 8.101 1.00 83.06 232 PHE A C 1
ATOM 1885 O O . PHE A 1 232 ? 1.230 -3.118 7.589 1.00 83.06 232 PHE A O 1
ATOM 1892 N N . PRO A 1 233 ? 3.362 -3.797 7.531 1.00 78.62 233 PRO A N 1
ATOM 1893 C CA . PRO A 1 233 ? 3.613 -3.124 6.266 1.00 78.62 233 PRO A CA 1
ATOM 1894 C C . PRO A 1 233 ? 2.811 -3.765 5.136 1.00 78.62 233 PRO A C 1
ATOM 1896 O O . PRO A 1 233 ? 3.011 -4.927 4.791 1.00 78.62 233 PRO A O 1
ATOM 1899 N N . SER A 1 234 ? 1.955 -2.977 4.483 1.00 77.56 234 SER A N 1
ATOM 1900 C CA . SER A 1 234 ? 1.165 -3.454 3.339 1.00 77.56 234 SER A CA 1
ATOM 1901 C C . SER A 1 234 ? 2.034 -3.913 2.160 1.00 77.56 234 SER A C 1
ATOM 1903 O O . SER A 1 234 ? 1.595 -4.733 1.360 1.00 77.56 234 SER A O 1
ATOM 1905 N N . ILE A 1 235 ? 3.261 -3.389 2.049 1.00 78.06 235 ILE A N 1
ATOM 1906 C CA . ILE A 1 235 ? 4.283 -3.806 1.082 1.00 78.06 235 ILE A CA 1
ATOM 1907 C C . ILE A 1 235 ? 5.564 -4.077 1.873 1.00 78.06 235 ILE A C 1
ATOM 1909 O O . ILE A 1 235 ? 6.093 -3.166 2.499 1.00 78.06 235 ILE A O 1
ATOM 1913 N N . LEU A 1 236 ? 6.076 -5.308 1.849 1.00 76.06 236 LEU A N 1
ATOM 1914 C CA . LEU A 1 236 ? 7.253 -5.680 2.647 1.00 76.06 236 LEU A CA 1
ATOM 1915 C C . LEU A 1 236 ? 8.570 -5.186 2.046 1.00 76.06 236 LEU A C 1
ATOM 1917 O O . LEU A 1 236 ? 9.423 -4.665 2.759 1.00 76.06 236 LEU A O 1
ATOM 1921 N N . SER A 1 237 ? 8.762 -5.360 0.739 1.00 79.12 237 SER A N 1
ATOM 1922 C CA . SER A 1 237 ? 10.000 -4.983 0.056 1.00 79.12 237 SER A CA 1
ATOM 1923 C C . SER A 1 237 ? 9.756 -4.669 -1.417 1.00 79.12 237 SER A C 1
ATOM 1925 O O . SER A 1 237 ? 8.775 -5.119 -2.009 1.00 79.12 237 SER A O 1
ATOM 1927 N N . ILE A 1 238 ? 10.645 -3.867 -2.003 1.00 78.50 238 ILE A N 1
ATOM 1928 C CA . ILE A 1 238 ? 10.630 -3.547 -3.434 1.00 78.50 238 ILE A CA 1
ATOM 1929 C C . ILE A 1 238 ? 11.899 -4.126 -4.050 1.00 78.50 238 ILE A C 1
ATOM 1931 O O . ILE A 1 238 ? 12.973 -3.595 -3.773 1.00 78.50 238 ILE A O 1
ATOM 1935 N N . PRO A 1 239 ? 11.810 -5.145 -4.920 1.00 78.69 239 PRO A N 1
ATOM 1936 C CA . PRO A 1 239 ? 12.979 -5.675 -5.600 1.00 78.69 239 PRO A CA 1
ATOM 1937 C C . PRO A 1 239 ? 13.659 -4.624 -6.483 1.00 78.69 239 PRO A C 1
ATOM 1939 O O . PRO A 1 239 ? 13.039 -3.873 -7.252 1.00 78.69 239 PRO A O 1
ATOM 1942 N N . LYS A 1 240 ? 14.978 -4.602 -6.355 1.00 80.94 240 LYS A N 1
ATOM 1943 C CA . LYS A 1 240 ? 15.936 -3.721 -7.005 1.00 80.94 240 LYS A CA 1
ATOM 1944 C C . LYS A 1 240 ? 17.018 -4.568 -7.656 1.00 80.94 240 LYS A C 1
ATOM 1946 O O . LYS A 1 240 ? 17.364 -5.626 -7.150 1.00 80.94 240 LYS A O 1
ATOM 1951 N N . TYR A 1 241 ? 17.545 -4.119 -8.784 1.00 76.50 241 TYR A N 1
ATOM 1952 C CA . TYR A 1 241 ? 18.495 -4.884 -9.581 1.00 76.50 241 TYR A CA 1
ATOM 1953 C C . TYR A 1 241 ? 19.693 -4.035 -9.985 1.00 76.50 241 TYR A C 1
ATOM 1955 O O . TYR A 1 241 ? 19.550 -2.849 -10.306 1.00 76.50 241 TYR A O 1
ATOM 1963 N N . LYS A 1 242 ? 20.874 -4.661 -9.997 1.00 68.19 242 LYS A N 1
ATOM 1964 C CA . LYS A 1 242 ? 22.110 -4.061 -10.498 1.00 68.19 242 LYS A CA 1
ATOM 1965 C C . LYS A 1 242 ? 22.603 -4.815 -11.733 1.00 68.19 242 LYS A C 1
ATOM 1967 O O . LYS A 1 242 ? 22.804 -6.018 -11.663 1.00 68.19 242 LYS A O 1
ATOM 1972 N N . SER A 1 243 ? 22.832 -4.113 -12.847 1.00 63.28 243 SER A N 1
ATOM 1973 C CA . SER A 1 243 ? 22.931 -4.758 -14.168 1.00 63.28 243 SER A CA 1
ATOM 1974 C C . SER A 1 243 ? 24.333 -5.079 -14.709 1.00 63.28 243 SER A C 1
ATOM 1976 O O . SER A 1 243 ? 24.394 -5.700 -15.765 1.00 63.28 243 SER A O 1
ATOM 1978 N N . SER A 1 244 ? 25.442 -4.632 -14.100 1.00 69.38 244 SER A N 1
ATOM 1979 C CA . SER A 1 244 ? 26.762 -4.830 -14.743 1.00 69.38 244 SER A CA 1
ATOM 1980 C C . SER A 1 244 ? 27.993 -4.846 -13.831 1.00 69.38 244 SER A C 1
ATOM 1982 O O . SER A 1 244 ? 28.872 -5.673 -14.042 1.00 69.38 244 SER A O 1
ATOM 1984 N N . GLU A 1 245 ? 28.079 -3.996 -12.804 1.00 74.69 245 GLU A N 1
ATOM 1985 C CA . GLU A 1 245 ? 29.263 -3.938 -11.921 1.00 74.69 245 GLU A CA 1
ATOM 1986 C C . GLU A 1 245 ? 28.922 -4.291 -10.465 1.00 74.69 245 GLU A C 1
ATOM 1988 O O . GLU A 1 245 ? 27.780 -4.089 -10.061 1.00 74.69 245 GLU A O 1
ATOM 1993 N N . PRO A 1 246 ? 29.863 -4.738 -9.616 1.00 78.12 246 PRO A N 1
ATOM 1994 C CA . PRO A 1 246 ? 29.664 -4.827 -8.164 1.00 78.12 246 PRO A CA 1
ATOM 1995 C C . PRO A 1 246 ? 29.555 -3.437 -7.507 1.00 78.12 246 PRO A C 1
ATOM 1997 O O . PRO A 1 246 ? 30.175 -2.480 -7.968 1.00 78.12 246 PRO A O 1
ATOM 2000 N N . LYS A 1 247 ? 28.728 -3.243 -6.468 1.00 78.50 247 LYS A N 1
ATOM 2001 C CA . LYS A 1 247 ? 28.652 -1.978 -5.698 1.00 78.50 247 LYS A CA 1
ATOM 2002 C C . LYS A 1 247 ? 28.979 -2.224 -4.236 1.00 78.50 247 LYS A C 1
ATOM 2004 O O . LYS A 1 247 ? 28.439 -3.137 -3.630 1.00 78.50 247 LYS A O 1
ATOM 2009 N N . ARG A 1 248 ? 29.772 -1.335 -3.647 1.00 81.62 248 ARG A N 1
ATOM 2010 C CA . ARG A 1 248 ? 29.937 -1.255 -2.197 1.00 81.62 248 ARG A CA 1
ATOM 2011 C C . ARG A 1 248 ? 28.835 -0.373 -1.597 1.00 81.62 248 ARG A C 1
ATOM 2013 O O . ARG A 1 248 ? 28.685 0.782 -2.010 1.00 81.62 248 ARG A O 1
ATOM 2020 N N . LEU A 1 249 ? 28.071 -0.924 -0.665 1.00 77.38 249 LEU A N 1
ATOM 2021 C CA . LEU A 1 249 ? 27.223 -0.186 0.265 1.00 77.38 249 LEU A CA 1
ATOM 2022 C C . LEU A 1 249 ? 28.019 0.092 1.535 1.00 77.38 249 LEU A C 1
ATOM 2024 O O . LEU A 1 249 ? 28.808 -0.753 1.963 1.00 77.38 249 LEU A O 1
ATOM 2028 N N . ILE A 1 250 ? 27.820 1.270 2.112 1.00 75.12 250 ILE A N 1
ATOM 2029 C CA . ILE A 1 250 ? 28.400 1.637 3.404 1.00 75.12 250 ILE A CA 1
ATOM 2030 C C . ILE A 1 250 ? 27.258 1.602 4.413 1.00 75.12 250 ILE A C 1
ATOM 2032 O O . ILE A 1 250 ? 26.250 2.272 4.217 1.00 75.12 250 ILE A O 1
ATOM 2036 N N . VAL A 1 251 ? 27.404 0.780 5.447 1.00 76.12 251 VAL A N 1
ATOM 2037 C CA . VAL A 1 251 ? 26.404 0.556 6.492 1.00 76.12 251 VAL A CA 1
ATOM 2038 C C . VAL A 1 251 ? 27.099 0.752 7.831 1.00 76.12 251 VAL A C 1
ATOM 2040 O O . VAL A 1 251 ? 27.804 -0.140 8.310 1.00 76.12 251 VAL A O 1
ATOM 2043 N N . GLY A 1 252 ? 26.969 1.956 8.392 1.00 73.12 252 GLY A N 1
ATOM 2044 C CA . GLY A 1 252 ? 27.796 2.386 9.520 1.00 73.12 252 GLY A CA 1
ATOM 2045 C C . GLY A 1 252 ? 29.286 2.246 9.187 1.00 73.12 252 GLY A C 1
ATOM 2046 O O . GLY A 1 252 ? 29.743 2.733 8.154 1.00 73.12 252 GLY A O 1
ATOM 2047 N N . ASP A 1 253 ? 30.020 1.513 10.024 1.00 78.44 253 ASP A N 1
ATOM 2048 C CA . ASP A 1 253 ? 31.455 1.252 9.835 1.00 78.44 253 ASP A CA 1
ATOM 2049 C C . ASP A 1 253 ? 31.746 0.036 8.933 1.00 78.44 253 ASP A C 1
ATOM 2051 O O . ASP A 1 253 ? 32.900 -0.295 8.658 1.00 78.44 253 ASP A O 1
ATOM 2055 N N . CYS A 1 254 ? 30.706 -0.665 8.472 1.00 74.38 254 CYS A N 1
ATOM 2056 C CA . CYS A 1 254 ? 30.833 -1.856 7.642 1.00 74.38 254 CYS A CA 1
ATOM 2057 C C . CYS A 1 254 ? 30.643 -1.527 6.159 1.00 74.38 254 CYS A C 1
ATOM 2059 O O . CYS A 1 254 ? 29.822 -0.695 5.776 1.00 74.38 254 CYS A O 1
ATOM 2061 N N . SER A 1 255 ? 31.363 -2.245 5.293 1.00 77.94 255 SER A N 1
ATOM 2062 C CA . SER A 1 255 ? 31.163 -2.156 3.847 1.00 77.94 255 SER A CA 1
ATOM 2063 C C . SER A 1 255 ? 30.659 -3.481 3.289 1.00 77.94 255 SER A C 1
ATOM 2065 O O . SER A 1 255 ? 31.348 -4.496 3.401 1.00 77.94 255 SER A O 1
ATOM 2067 N N . ILE A 1 256 ? 29.483 -3.466 2.669 1.00 78.12 256 ILE A N 1
ATOM 2068 C CA . ILE A 1 256 ? 28.847 -4.650 2.083 1.00 78.12 256 ILE A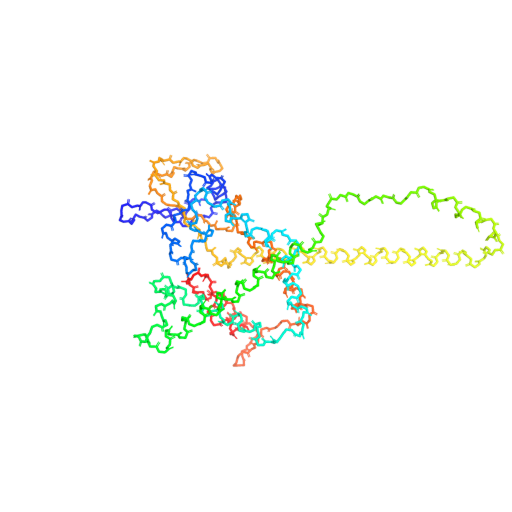 CA 1
ATOM 2069 C C . ILE A 1 256 ? 28.998 -4.573 0.565 1.00 78.12 256 ILE A C 1
ATOM 2071 O O . ILE A 1 256 ? 28.655 -3.564 -0.048 1.00 78.12 256 ILE A O 1
ATOM 2075 N N . LEU A 1 257 ? 29.522 -5.625 -0.062 1.00 79.38 257 LEU A N 1
ATOM 2076 C CA . LEU A 1 257 ? 29.615 -5.708 -1.518 1.00 79.38 257 LEU A CA 1
ATOM 2077 C C . LEU A 1 257 ? 28.361 -6.389 -2.075 1.00 79.38 257 LEU A C 1
ATOM 2079 O O . LEU A 1 257 ? 28.114 -7.553 -1.785 1.00 79.38 257 LEU A O 1
ATOM 2083 N N . ILE A 1 258 ? 27.606 -5.676 -2.907 1.00 78.44 258 ILE A N 1
ATOM 2084 C CA . ILE A 1 258 ? 26.578 -6.246 -3.778 1.00 78.44 258 ILE A CA 1
ATOM 2085 C C . ILE A 1 258 ? 27.259 -6.631 -5.098 1.00 78.44 258 ILE A C 1
ATOM 2087 O O . ILE A 1 258 ? 27.754 -5.739 -5.792 1.00 78.44 258 ILE A O 1
ATOM 2091 N N . PRO A 1 259 ? 27.309 -7.915 -5.475 1.00 78.69 259 PRO A N 1
ATOM 2092 C CA . PRO A 1 259 ? 27.844 -8.368 -6.754 1.00 78.69 259 PRO A CA 1
ATOM 2093 C C . PRO A 1 259 ? 27.101 -7.784 -7.960 1.00 78.69 259 PRO A C 1
ATOM 2095 O O . PRO A 1 259 ? 25.958 -7.333 -7.865 1.00 78.69 259 PRO A O 1
ATOM 2098 N N . ALA A 1 260 ? 27.761 -7.805 -9.118 1.00 79.06 260 ALA A N 1
ATOM 2099 C CA . ALA A 1 260 ? 27.093 -7.542 -10.388 1.00 79.06 260 ALA A CA 1
ATOM 2100 C C . ALA A 1 260 ? 25.962 -8.557 -10.612 1.00 79.06 260 ALA A C 1
ATOM 2102 O O . ALA A 1 260 ? 26.070 -9.703 -10.177 1.00 79.06 260 ALA A O 1
ATOM 2103 N N . ASN A 1 261 ? 24.897 -8.146 -11.304 1.00 77.06 261 ASN A N 1
ATOM 2104 C CA . ASN A 1 261 ? 23.745 -8.994 -11.639 1.00 77.06 261 ASN A CA 1
ATOM 2105 C C . ASN A 1 261 ? 23.005 -9.582 -10.431 1.00 77.06 261 ASN A C 1
ATOM 2107 O O . ASN A 1 261 ? 22.246 -10.544 -10.568 1.00 77.06 261 ASN A O 1
ATOM 2111 N N . ALA A 1 262 ? 23.210 -8.993 -9.252 1.00 78.88 262 ALA A N 1
ATOM 2112 C CA . ALA A 1 262 ? 22.463 -9.330 -8.061 1.00 78.88 262 ALA A CA 1
ATOM 2113 C C . ALA A 1 262 ? 21.212 -8.456 -7.943 1.00 78.88 262 ALA A C 1
ATOM 2115 O O . ALA A 1 262 ? 21.220 -7.257 -8.255 1.00 78.88 262 ALA A O 1
ATOM 2116 N N . SER A 1 263 ? 20.141 -9.057 -7.439 1.00 79.12 263 SER A N 1
ATOM 2117 C CA . SER A 1 263 ? 18.968 -8.317 -6.991 1.00 79.12 263 SER A CA 1
ATOM 2118 C C . SER A 1 263 ? 18.989 -8.160 -5.473 1.00 79.12 263 SER A C 1
ATOM 2120 O O . SER A 1 263 ? 19.442 -9.053 -4.753 1.00 79.12 263 SER A O 1
ATOM 2122 N N . THR A 1 264 ? 18.459 -7.048 -4.990 1.00 81.12 264 THR A N 1
ATOM 2123 C CA . THR A 1 264 ? 18.274 -6.759 -3.572 1.00 81.12 264 THR A CA 1
ATOM 2124 C C . THR A 1 264 ? 16.821 -6.395 -3.312 1.00 81.12 264 THR A C 1
ATOM 2126 O O . THR A 1 264 ? 16.172 -5.785 -4.159 1.00 81.12 264 THR A O 1
ATOM 2129 N N . SER A 1 265 ? 16.297 -6.754 -2.142 1.00 82.88 265 SER A N 1
ATOM 2130 C CA . SER A 1 265 ? 14.907 -6.458 -1.771 1.00 82.88 265 SER A CA 1
ATOM 2131 C C . SER A 1 265 ? 14.863 -5.580 -0.517 1.00 82.88 265 SER A C 1
ATOM 2133 O O . SER A 1 265 ? 14.601 -6.081 0.574 1.00 82.88 265 SER A O 1
ATOM 2135 N N . PRO A 1 266 ? 15.170 -4.274 -0.614 1.00 82.25 266 PRO A N 1
ATOM 2136 C CA . PRO A 1 266 ? 15.088 -3.375 0.532 1.00 82.25 266 PRO A CA 1
ATOM 2137 C C . PRO A 1 266 ? 13.646 -3.202 1.021 1.00 82.25 266 PRO A C 1
ATOM 2139 O O . PRO A 1 266 ? 12.706 -3.126 0.219 1.00 82.25 266 PRO A O 1
ATOM 2142 N N . ASN A 1 267 ? 13.480 -3.108 2.343 1.00 80.38 267 ASN A N 1
ATOM 2143 C CA . ASN A 1 267 ? 12.195 -2.801 2.960 1.00 80.38 267 ASN A CA 1
ATOM 2144 C C . ASN A 1 267 ? 11.713 -1.393 2.556 1.00 80.38 267 ASN A C 1
ATOM 2146 O O . ASN A 1 267 ? 12.495 -0.442 2.507 1.00 80.38 267 ASN A O 1
ATOM 2150 N N . ILE A 1 268 ? 10.420 -1.257 2.249 1.00 76.88 268 ILE A N 1
ATOM 2151 C CA . ILE A 1 268 ? 9.836 0.004 1.770 1.00 76.88 268 ILE A CA 1
ATOM 2152 C C . ILE A 1 268 ? 9.622 1.042 2.882 1.00 76.88 268 ILE A C 1
ATOM 2154 O O . ILE A 1 268 ? 9.582 2.234 2.592 1.00 76.88 268 ILE A O 1
ATOM 2158 N N . ILE A 1 269 ? 9.473 0.626 4.143 1.00 73.50 269 ILE A N 1
ATOM 2159 C CA . ILE A 1 269 ? 9.184 1.536 5.265 1.00 73.50 269 ILE A CA 1
ATOM 2160 C C . ILE A 1 269 ? 10.347 2.516 5.461 1.00 73.50 269 ILE A C 1
ATOM 2162 O O . ILE A 1 269 ? 10.127 3.683 5.760 1.00 73.50 269 ILE A O 1
ATOM 2166 N N . GLY A 1 270 ? 11.580 2.046 5.250 1.00 68.69 270 GLY A N 1
ATOM 2167 C CA . GLY A 1 270 ? 12.786 2.875 5.277 1.00 68.69 270 GLY A CA 1
ATOM 2168 C C . GLY A 1 270 ? 13.107 3.552 3.942 1.00 68.69 270 GLY A C 1
ATOM 2169 O O . GLY A 1 270 ? 14.196 4.101 3.797 1.00 68.69 270 GLY A O 1
ATOM 2170 N N . SER A 1 271 ? 12.224 3.466 2.940 1.00 74.75 271 SER A N 1
ATOM 2171 C CA . SER A 1 271 ? 12.490 4.058 1.630 1.00 74.75 271 SER A CA 1
ATOM 2172 C C . SER A 1 271 ? 12.346 5.578 1.669 1.00 74.75 271 SER A C 1
ATOM 2174 O O . SER A 1 271 ? 11.373 6.116 2.187 1.00 74.75 271 SER A O 1
ATOM 2176 N N . ASP A 1 272 ? 13.313 6.272 1.077 1.00 72.94 272 ASP A N 1
ATOM 2177 C CA . ASP A 1 272 ? 13.286 7.721 0.891 1.00 72.94 272 ASP A CA 1
ATOM 2178 C C . ASP A 1 272 ? 13.800 8.079 -0.515 1.00 72.94 272 ASP A C 1
ATOM 2180 O O . ASP A 1 272 ? 14.229 7.227 -1.298 1.00 72.94 272 ASP A O 1
ATOM 2184 N N . GLY A 1 273 ? 13.724 9.351 -0.883 1.00 72.88 273 GLY A N 1
ATOM 2185 C CA . GLY A 1 273 ? 14.244 9.870 -2.131 1.00 72.88 273 GLY A CA 1
ATOM 2186 C C . GLY A 1 273 ? 13.230 9.821 -3.275 1.00 72.88 273 GLY A C 1
ATOM 2187 O O . GLY A 1 273 ? 12.011 9.752 -3.074 1.00 72.88 273 GLY A O 1
ATOM 2188 N N . PRO A 1 274 ? 13.701 9.908 -4.531 1.00 70.12 274 PRO A N 1
ATOM 2189 C CA . PRO A 1 274 ? 12.832 10.187 -5.663 1.00 70.12 274 PRO A CA 1
ATOM 2190 C C . PRO A 1 274 ? 11.789 9.091 -5.869 1.00 70.12 274 PRO A C 1
ATOM 2192 O O . PRO A 1 274 ? 10.697 9.393 -6.324 1.00 70.12 274 PRO A O 1
ATOM 2195 N N . GLN A 1 275 ? 12.069 7.838 -5.519 1.00 72.56 275 GLN A N 1
ATOM 2196 C CA . GLN A 1 275 ? 11.147 6.725 -5.754 1.00 72.56 275 GLN A CA 1
ATOM 2197 C C . GLN A 1 275 ? 10.224 6.400 -4.575 1.00 72.56 275 GLN A C 1
ATOM 2199 O O . GLN A 1 275 ? 9.460 5.442 -4.695 1.00 72.56 275 GLN A O 1
ATOM 2204 N N . ASN A 1 276 ? 10.234 7.201 -3.502 1.00 77.75 276 ASN A N 1
ATOM 2205 C CA . ASN A 1 276 ? 9.335 7.017 -2.363 1.00 77.75 276 ASN A CA 1
ATOM 2206 C C . ASN A 1 276 ? 7.851 7.058 -2.804 1.00 77.75 276 ASN A C 1
ATOM 2208 O O . ASN A 1 276 ? 7.505 7.648 -3.847 1.00 77.75 276 ASN A O 1
ATOM 2212 N N . CYS A 1 277 ? 6.992 6.398 -2.024 1.00 80.19 277 CYS A N 1
ATOM 2213 C CA . CYS A 1 277 ? 5.560 6.264 -2.221 1.00 80.19 277 CYS A CA 1
ATOM 2214 C C . CYS A 1 277 ? 4.917 7.622 -2.496 1.00 80.19 277 CYS A C 1
ATOM 2216 O O . CYS A 1 277 ? 4.945 8.549 -1.690 1.00 80.19 277 CYS A O 1
ATOM 2218 N N . LEU A 1 278 ? 4.289 7.734 -3.662 1.00 79.38 278 LEU A N 1
ATOM 2219 C CA . LEU A 1 278 ? 3.648 8.976 -4.067 1.00 79.38 278 LEU A CA 1
ATOM 2220 C C . LEU A 1 278 ? 2.416 9.306 -3.207 1.00 79.38 278 LEU A C 1
ATOM 2222 O O . LEU A 1 278 ? 2.076 10.469 -3.015 1.00 79.38 278 LEU A O 1
ATOM 2226 N N . GLY A 1 279 ? 1.753 8.267 -2.698 1.00 77.69 279 GLY A N 1
ATOM 2227 C CA . GLY A 1 279 ? 0.564 8.370 -1.861 1.00 77.69 279 GLY A CA 1
ATOM 2228 C C . GLY A 1 279 ? 0.859 8.556 -0.375 1.00 77.69 279 GLY A C 1
ATOM 2229 O O . GLY A 1 279 ? -0.085 8.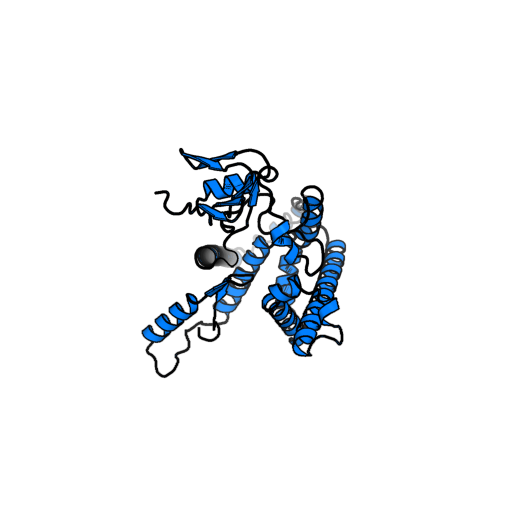536 0.409 1.00 77.69 279 GLY A O 1
ATOM 2230 N N . GLU A 1 280 ? 2.120 8.726 0.039 1.00 78.31 280 GLU A N 1
ATOM 2231 C CA . GLU A 1 280 ? 2.469 8.743 1.463 1.00 78.31 280 GLU A CA 1
ATOM 2232 C C . GLU A 1 280 ? 1.700 9.826 2.232 1.00 78.31 280 GLU A C 1
ATOM 2234 O O . GLU A 1 280 ? 1.046 9.526 3.228 1.00 78.31 280 GLU A O 1
ATOM 2239 N N . MET A 1 281 ? 1.688 11.059 1.722 1.00 75.62 281 MET A N 1
ATOM 2240 C CA . MET A 1 281 ? 0.980 12.177 2.355 1.00 75.62 281 MET A CA 1
ATOM 2241 C C . MET A 1 281 ? -0.546 11.975 2.391 1.00 75.62 281 MET A C 1
ATOM 2243 O O . MET A 1 281 ? -1.195 12.434 3.329 1.00 75.62 281 MET A O 1
ATOM 2247 N N . PHE A 1 282 ? -1.131 11.264 1.416 1.00 77.56 282 PHE A N 1
ATOM 2248 C CA . PHE A 1 282 ? -2.567 10.919 1.440 1.00 77.56 282 PHE A CA 1
ATOM 2249 C C . PHE A 1 282 ? -2.847 9.946 2.540 1.00 77.56 282 PHE A C 1
ATOM 2251 O O . PHE A 1 282 ? -3.696 10.213 3.374 1.00 77.56 282 PHE A O 1
ATOM 2258 N N . SER A 1 283 ? -2.091 8.852 2.545 1.00 79.62 283 SER A N 1
ATOM 2259 C CA . SER A 1 283 ? -2.203 7.814 3.552 1.00 79.62 283 SER A CA 1
ATOM 2260 C C . SER A 1 283 ? -2.048 8.409 4.952 1.00 79.62 283 SER A C 1
ATOM 2262 O O . SER A 1 283 ? -2.791 8.033 5.850 1.00 79.62 283 SER A O 1
ATOM 2264 N N . GLN A 1 284 ? -1.143 9.377 5.147 1.00 81.56 284 GLN A N 1
ATOM 2265 C CA . GLN A 1 284 ? -1.016 10.101 6.415 1.00 81.56 284 GLN A CA 1
ATOM 2266 C C . GLN A 1 284 ? -2.297 10.852 6.787 1.00 81.56 284 GLN A C 1
ATOM 2268 O O . GLN A 1 284 ? -2.821 10.675 7.885 1.00 81.56 284 GLN A O 1
ATOM 2273 N N . VAL A 1 285 ? -2.802 11.693 5.886 1.00 80.12 285 VAL A N 1
ATOM 2274 C CA . VAL A 1 285 ? -3.972 12.533 6.164 1.00 80.12 285 VAL A CA 1
ATOM 2275 C C . VAL A 1 285 ? -5.242 11.702 6.322 1.00 80.12 285 VAL A C 1
ATOM 2277 O O . VAL A 1 285 ? -6.033 11.969 7.221 1.00 80.12 285 VAL A O 1
ATOM 2280 N N . GLU A 1 286 ? -5.422 10.687 5.486 1.00 79.50 286 GLU A N 1
ATOM 2281 C CA . GLU A 1 286 ? -6.540 9.751 5.530 1.00 79.50 286 GLU A CA 1
ATOM 2282 C C . GLU A 1 286 ? -6.533 8.951 6.830 1.00 79.50 286 GLU A C 1
ATOM 2284 O O . GLU A 1 286 ? -7.550 8.908 7.515 1.00 79.50 286 GLU A O 1
ATOM 2289 N N . PHE A 1 287 ? -5.377 8.419 7.239 1.00 83.31 287 PHE A N 1
ATOM 2290 C CA . PHE A 1 287 ? -5.249 7.713 8.512 1.00 83.31 287 PHE A CA 1
ATOM 2291 C C . PHE A 1 287 ? -5.645 8.604 9.693 1.00 83.31 287 PHE A C 1
ATOM 2293 O O . PHE A 1 287 ? -6.420 8.184 10.552 1.00 83.31 287 PHE A O 1
ATOM 2300 N N . VAL A 1 288 ? -5.156 9.850 9.729 1.00 82.69 288 VAL A N 1
ATOM 2301 C CA . VAL A 1 288 ? -5.503 10.812 10.787 1.00 82.69 288 VAL A CA 1
ATOM 2302 C C . VAL A 1 288 ? -6.992 11.154 10.747 1.00 82.69 288 VAL A C 1
ATOM 2304 O O . VAL A 1 288 ? -7.630 11.191 11.795 1.00 82.69 288 VAL A O 1
ATOM 2307 N N . ALA A 1 289 ? -7.561 11.387 9.562 1.00 80.62 289 ALA A N 1
ATOM 2308 C CA . ALA A 1 289 ? -8.969 11.735 9.399 1.00 80.62 289 ALA A CA 1
ATOM 2309 C C . ALA A 1 289 ? -9.899 10.595 9.836 1.00 80.62 289 ALA A C 1
ATOM 2311 O O . ALA A 1 289 ? -10.825 10.834 10.610 1.00 80.62 289 ALA A O 1
ATOM 2312 N N . VAL A 1 290 ? -9.630 9.363 9.392 1.00 80.44 290 VAL A N 1
ATOM 2313 C CA . VAL A 1 290 ? -10.397 8.167 9.766 1.00 80.44 290 VAL A CA 1
ATOM 2314 C C . VAL A 1 290 ? -10.259 7.898 11.260 1.00 80.44 290 VAL A C 1
ATOM 2316 O O . VAL A 1 290 ? -11.269 7.753 11.941 1.00 80.44 290 VAL A O 1
ATOM 2319 N N . SER A 1 291 ? -9.037 7.920 11.799 1.00 81.25 291 SER A N 1
ATOM 2320 C CA . SER A 1 291 ? -8.804 7.710 13.234 1.00 81.25 291 SER A CA 1
ATOM 2321 C C . SER A 1 291 ? -9.517 8.765 14.079 1.00 81.25 291 SER A C 1
ATOM 2323 O O . SER A 1 291 ? -10.170 8.429 15.064 1.00 81.25 291 SER A O 1
ATOM 2325 N N . ALA A 1 292 ? -9.453 10.039 13.676 1.00 81.75 292 ALA A N 1
ATOM 2326 C CA . ALA A 1 292 ? -10.167 11.122 14.344 1.00 81.75 292 ALA A CA 1
ATOM 2327 C C . ALA A 1 292 ? -11.677 10.911 14.293 1.00 81.75 292 ALA A C 1
ATOM 2329 O O . ALA A 1 292 ? -12.337 11.036 15.318 1.00 81.75 292 ALA A O 1
ATOM 2330 N N . HIS A 1 293 ? -12.222 10.572 13.125 1.00 79.50 293 HIS A N 1
ATOM 2331 C CA . HIS A 1 293 ? -13.651 10.348 12.956 1.00 79.50 293 HIS A CA 1
ATOM 2332 C C . HIS A 1 293 ? -14.140 9.176 13.814 1.00 79.50 293 HIS A C 1
ATOM 2334 O O . HIS A 1 293 ? -15.090 9.327 14.583 1.00 79.50 293 HIS A O 1
ATOM 2340 N N . VAL A 1 294 ? -13.444 8.039 13.750 1.00 82.12 294 VAL A N 1
ATOM 2341 C CA . VAL A 1 294 ? -13.788 6.834 14.505 1.00 82.12 294 VAL A CA 1
ATOM 2342 C C . VAL A 1 294 ? -13.708 7.091 16.008 1.00 82.12 294 VAL A C 1
ATOM 2344 O O . VAL A 1 294 ? -14.678 6.835 16.710 1.00 82.12 294 VAL A O 1
ATOM 2347 N N . VAL A 1 295 ? -12.609 7.656 16.514 1.00 82.56 295 VAL A N 1
ATOM 2348 C CA . VAL A 1 295 ? -12.422 7.872 17.962 1.00 82.56 295 VAL A CA 1
ATOM 2349 C C . VAL A 1 295 ? -13.304 9.004 18.505 1.00 82.56 295 VAL A C 1
ATOM 2351 O O . VAL A 1 295 ? -13.696 8.973 19.671 1.00 82.56 295 VAL A O 1
ATOM 2354 N N . HIS A 1 296 ? -13.637 10.007 17.686 1.00 79.38 296 HIS A N 1
ATOM 2355 C CA . HIS A 1 296 ? -14.502 11.114 18.104 1.00 79.38 296 HIS A CA 1
ATOM 2356 C C . HIS A 1 296 ? -15.979 10.708 18.183 1.00 79.38 296 HIS A C 1
ATOM 2358 O O . HIS A 1 296 ? -16.688 11.161 19.081 1.00 79.38 296 HIS A O 1
ATOM 2364 N N . HIS A 1 297 ? -16.453 9.868 17.257 1.00 78.25 297 HIS A N 1
ATOM 2365 C CA . HIS A 1 297 ? -17.869 9.495 17.169 1.00 78.25 297 HIS A CA 1
ATOM 2366 C C . HIS A 1 297 ? -18.195 8.130 17.777 1.00 78.25 297 HIS A C 1
ATOM 2368 O O . HIS A 1 297 ? -19.347 7.888 18.139 1.00 78.25 297 HIS A O 1
ATOM 2374 N N . HIS A 1 298 ? -17.203 7.253 17.936 1.00 84.56 298 HIS A N 1
ATOM 2375 C CA . HIS A 1 298 ? -17.411 5.878 18.365 1.00 84.56 298 HIS A CA 1
ATOM 2376 C C . HIS A 1 298 ? -16.471 5.485 19.507 1.00 84.56 298 HIS A C 1
ATOM 2378 O O . HIS A 1 298 ? -15.331 5.931 19.616 1.00 84.56 298 HIS A O 1
ATOM 2384 N N . ARG A 1 299 ? -16.963 4.597 20.375 1.00 86.31 299 ARG A N 1
ATOM 2385 C CA . ARG A 1 299 ? -16.133 3.873 21.340 1.00 86.31 299 ARG A CA 1
ATOM 2386 C C . ARG A 1 299 ? -15.936 2.462 20.816 1.00 86.31 299 ARG A C 1
ATOM 2388 O O . ARG A 1 299 ? -16.895 1.698 20.760 1.00 86.31 299 ARG A O 1
ATOM 2395 N N . LEU A 1 300 ? -14.705 2.137 20.443 1.00 86.56 300 LEU A N 1
ATOM 2396 C CA . LEU A 1 300 ? -14.350 0.809 19.960 1.00 86.56 300 LEU A CA 1
ATOM 2397 C C . LEU A 1 300 ? -14.258 -0.171 21.134 1.00 86.56 300 LEU A C 1
ATOM 2399 O O . LEU A 1 300 ? -13.671 0.144 22.172 1.00 86.56 300 LEU A O 1
ATOM 2403 N N . ARG A 1 301 ? -14.858 -1.350 20.972 1.00 87.19 301 ARG A N 1
ATOM 2404 C CA . ARG A 1 301 ? -14.756 -2.491 21.888 1.00 87.19 301 ARG A CA 1
ATOM 2405 C C . ARG A 1 301 ? -14.712 -3.767 21.059 1.00 87.19 301 ARG A C 1
ATOM 2407 O O . ARG A 1 301 ? -15.441 -3.854 20.077 1.00 87.19 301 ARG A O 1
ATOM 2414 N N . ILE A 1 302 ? -13.907 -4.734 21.492 1.00 90.38 302 ILE A N 1
ATOM 2415 C CA . ILE A 1 302 ? -13.889 -6.075 20.901 1.00 90.38 302 ILE A CA 1
ATOM 2416 C C . ILE A 1 302 ? -15.241 -6.735 21.181 1.00 90.38 302 ILE A C 1
ATOM 2418 O O . ILE A 1 302 ? -15.701 -6.765 22.331 1.00 90.38 302 ILE A O 1
ATOM 2422 N N . VAL A 1 303 ? -15.889 -7.232 20.129 1.00 88.75 303 VAL A N 1
ATOM 2423 C CA . VAL A 1 303 ? -17.159 -7.954 20.243 1.00 88.75 303 VAL A CA 1
ATOM 2424 C C . VAL A 1 303 ? -16.872 -9.365 20.735 1.00 88.75 303 VAL A C 1
ATOM 2426 O O . VAL A 1 303 ? -16.036 -10.061 20.166 1.00 88.75 303 VAL A O 1
ATOM 2429 N N . ARG A 1 304 ? -17.560 -9.784 21.803 1.00 90.38 304 ARG A N 1
ATOM 2430 C CA . ARG A 1 304 ? -17.386 -11.118 22.384 1.00 90.38 304 ARG A CA 1
ATOM 2431 C C . ARG A 1 304 ? -18.148 -12.177 21.577 1.00 90.38 304 ARG A C 1
ATOM 2433 O O . ARG A 1 304 ? -19.349 -12.025 21.365 1.00 90.38 304 ARG A O 1
ATOM 2440 N N . GLU A 1 305 ? -17.481 -13.262 21.195 1.00 90.50 305 GLU A N 1
ATOM 2441 C CA . GLU A 1 305 ? -18.060 -14.452 20.553 1.00 90.50 305 GLU A CA 1
ATOM 2442 C C . GLU A 1 305 ? -18.334 -15.564 21.589 1.00 90.50 305 GLU A C 1
ATOM 2444 O O . GLU A 1 305 ? -17.541 -15.798 22.496 1.00 90.50 305 GLU A O 1
ATOM 2449 N N . GLY A 1 306 ? -19.457 -16.284 21.471 1.00 84.19 306 GLY A N 1
ATOM 2450 C CA . GLY A 1 306 ? -19.654 -17.572 22.164 1.00 84.19 306 GLY A CA 1
ATOM 2451 C C . GLY A 1 306 ? -19.542 -17.573 23.699 1.00 84.19 306 GLY A C 1
ATOM 2452 O O . GLY A 1 306 ? -19.163 -18.590 24.272 1.00 84.19 306 GLY A O 1
ATOM 2453 N N . GLY A 1 307 ? -19.852 -16.462 24.377 1.00 87.25 307 GLY A N 1
ATOM 2454 C CA . GLY A 1 307 ? -19.752 -16.360 25.841 1.00 87.25 307 GLY A CA 1
ATOM 2455 C C . GLY A 1 307 ? -18.322 -16.217 26.372 1.00 87.25 307 GLY A C 1
ATOM 2456 O O . GLY A 1 307 ? -18.095 -16.394 27.568 1.00 87.25 307 GLY A O 1
ATOM 2457 N N . GLU A 1 308 ? -17.362 -15.894 25.507 1.00 94.69 308 GLU A N 1
ATOM 2458 C CA . GLU A 1 308 ? -15.965 -15.724 25.892 1.00 94.69 308 GLU A CA 1
ATOM 2459 C C . GLU A 1 308 ? -15.753 -14.614 26.939 1.00 94.69 308 GLU A C 1
ATOM 2461 O O . GLU A 1 308 ? -16.493 -13.628 27.045 1.00 94.69 308 GLU A O 1
ATOM 2466 N N . SER A 1 309 ? -14.692 -14.775 27.725 1.00 93.56 309 SER A N 1
ATOM 2467 C CA . SER A 1 309 ? -14.175 -13.724 28.600 1.00 93.56 309 SER A CA 1
ATOM 2468 C C . SER A 1 309 ? -13.475 -12.618 27.801 1.00 93.56 309 SER A C 1
ATOM 2470 O O . SER A 1 309 ? -13.102 -12.791 26.645 1.00 93.56 309 SER A O 1
ATOM 2472 N N . GLU A 1 310 ? -13.239 -11.466 28.432 1.00 91.88 310 GLU A N 1
ATOM 2473 C CA . GLU A 1 310 ? -12.528 -10.344 27.796 1.00 91.88 310 GLU A CA 1
ATOM 2474 C C . GLU A 1 310 ? -11.102 -10.699 27.366 1.00 91.88 310 GLU A C 1
ATOM 2476 O O . GLU A 1 310 ? -10.638 -10.261 26.317 1.00 91.88 310 GLU A O 1
ATOM 2481 N N . VAL A 1 311 ? -10.426 -11.525 28.166 1.00 93.56 311 VAL A N 1
ATOM 2482 C CA . VAL A 1 311 ? -9.070 -11.998 27.873 1.00 93.56 311 VAL A CA 1
ATOM 2483 C C . VAL A 1 311 ? -9.085 -12.900 26.643 1.00 93.56 311 VAL A C 1
ATOM 2485 O O . VAL A 1 311 ? -8.282 -12.706 25.739 1.00 93.56 311 VAL A O 1
ATOM 2488 N N . GLN A 1 312 ? -10.042 -13.827 26.566 1.00 94.12 312 GLN A N 1
ATOM 2489 C CA . GLN A 1 312 ? -10.197 -14.712 25.410 1.00 94.12 312 GLN A CA 1
ATOM 2490 C C . GLN A 1 312 ? -10.542 -13.937 24.133 1.00 94.12 312 GLN A C 1
ATOM 2492 O O . GLN A 1 312 ? -9.947 -14.208 23.092 1.00 94.12 312 GLN A O 1
ATOM 2497 N N . ALA A 1 313 ? -11.418 -12.931 24.227 1.00 93.69 313 ALA A N 1
ATOM 2498 C CA . ALA A 1 313 ? -11.730 -12.043 23.109 1.00 93.69 313 ALA A CA 1
ATOM 2499 C C . ALA A 1 313 ? -10.476 -11.301 22.616 1.00 93.69 313 ALA A C 1
ATOM 2501 O O . ALA A 1 313 ? -10.188 -11.288 21.425 1.00 93.69 313 ALA A O 1
ATOM 2502 N N . SER A 1 314 ? -9.683 -10.750 23.542 1.00 93.25 314 SER A N 1
ATOM 2503 C CA . SER A 1 314 ? -8.417 -10.077 23.228 1.00 93.25 314 SER A CA 1
ATOM 2504 C C . SER A 1 314 ? -7.402 -11.019 22.570 1.00 93.25 314 SER A C 1
ATOM 2506 O O . SER A 1 314 ? -6.797 -10.676 21.555 1.00 93.25 314 SER A O 1
ATOM 2508 N N . GLU A 1 315 ? -7.246 -12.241 23.088 1.00 93.81 315 GLU A N 1
ATOM 2509 C CA . GLU A 1 315 ? -6.376 -13.252 22.482 1.00 93.81 315 GLU A CA 1
ATOM 2510 C C . GLU A 1 315 ? -6.834 -13.645 21.076 1.00 93.81 315 GLU A C 1
ATOM 2512 O O . GLU A 1 315 ? -6.001 -13.773 20.178 1.00 93.81 315 GLU A O 1
ATOM 2517 N N . ARG A 1 316 ? -8.143 -13.828 20.865 1.00 93.62 316 ARG A N 1
ATOM 2518 C CA . ARG A 1 316 ? -8.725 -14.122 19.550 1.00 93.62 316 ARG A CA 1
ATOM 2519 C C . ARG A 1 316 ? -8.451 -12.982 18.579 1.00 93.62 316 ARG A C 1
ATOM 2521 O O . ARG A 1 316 ? -7.901 -13.240 17.511 1.00 93.62 316 ARG A O 1
ATOM 2528 N N . THR A 1 317 ? -8.740 -11.743 18.970 1.00 92.44 317 THR A N 1
ATOM 2529 C CA . THR A 1 317 ? -8.436 -10.554 18.168 1.00 92.44 317 THR A CA 1
ATOM 2530 C C . THR A 1 317 ? -6.951 -10.488 17.826 1.00 92.44 317 THR A C 1
ATOM 2532 O O . THR A 1 317 ? -6.618 -10.275 16.665 1.00 92.44 317 THR A O 1
ATOM 2535 N N . MET A 1 318 ? -6.043 -10.748 18.774 1.00 90.38 318 MET A N 1
ATOM 2536 C CA . MET A 1 318 ? -4.601 -10.767 18.499 1.00 90.38 318 MET A CA 1
ATOM 2537 C C . MET A 1 318 ? -4.194 -11.897 17.550 1.00 90.38 318 MET A C 1
ATOM 2539 O O . MET A 1 318 ? -3.309 -11.699 16.721 1.00 90.38 318 MET A O 1
ATOM 2543 N N . ARG A 1 319 ? -4.823 -13.075 17.627 1.00 90.88 319 ARG A N 1
ATOM 2544 C CA . ARG A 1 319 ? -4.576 -14.171 16.675 1.00 90.88 319 ARG A CA 1
ATOM 2545 C C . ARG A 1 319 ? -5.052 -13.813 15.270 1.00 90.88 319 ARG A C 1
ATOM 2547 O O . ARG A 1 319 ? -4.282 -13.992 14.337 1.00 90.88 319 ARG A O 1
ATOM 2554 N N . VAL A 1 320 ? -6.262 -13.266 15.126 1.00 90.12 320 VAL A N 1
ATOM 2555 C CA . VAL A 1 320 ? -6.790 -12.791 13.830 1.00 90.12 320 VAL A CA 1
ATOM 2556 C C . VAL A 1 320 ? -5.917 -11.660 13.288 1.00 90.12 320 VAL A C 1
ATOM 2558 O O . VAL A 1 320 ? -5.504 -11.696 12.135 1.00 90.12 320 VAL A O 1
ATOM 2561 N N . THR A 1 321 ? -5.528 -10.724 14.158 1.00 88.75 321 THR A N 1
ATOM 2562 C CA . THR A 1 321 ? -4.621 -9.621 13.824 1.00 88.75 321 THR A CA 1
ATOM 2563 C C . THR A 1 321 ? -3.278 -10.107 13.332 1.00 88.75 321 THR A C 1
ATOM 2565 O O . THR A 1 321 ? -2.698 -9.403 12.531 1.00 88.75 321 THR A O 1
ATOM 2568 N N . ASN A 1 322 ? -2.792 -11.272 13.767 1.00 87.31 322 ASN A N 1
ATOM 2569 C CA . ASN A 1 322 ? -1.528 -11.853 13.312 1.00 87.31 322 ASN A CA 1
ATOM 2570 C C . ASN A 1 322 ? -1.677 -12.879 12.177 1.00 87.31 322 ASN A C 1
ATOM 2572 O O . ASN A 1 322 ? -0.678 -13.450 11.739 1.00 87.31 322 ASN A O 1
ATOM 2576 N N . ASN A 1 323 ? -2.899 -13.126 11.701 1.00 89.06 323 ASN A N 1
ATOM 2577 C CA . ASN A 1 323 ? -3.152 -14.053 10.610 1.00 89.06 323 ASN A CA 1
ATOM 2578 C C . ASN A 1 323 ? -3.214 -13.289 9.281 1.00 89.06 323 ASN A C 1
ATOM 2580 O O . ASN A 1 323 ? -4.236 -12.684 8.947 1.00 89.06 323 ASN A O 1
ATOM 2584 N N . TRP A 1 324 ? -2.113 -13.299 8.527 1.00 84.25 324 TRP A N 1
ATOM 2585 C CA . TRP A 1 324 ? -2.013 -12.576 7.258 1.00 84.25 324 TRP A CA 1
ATOM 2586 C C . TRP A 1 324 ? -1.787 -13.492 6.068 1.00 84.25 324 TRP A C 1
ATOM 2588 O O . TRP A 1 324 ? -1.025 -14.454 6.145 1.00 84.25 324 TRP A O 1
ATOM 2598 N N . ASP A 1 325 ? -2.383 -13.109 4.941 1.00 82.50 325 ASP A N 1
ATOM 2599 C CA . ASP A 1 325 ? -2.044 -13.636 3.626 1.00 82.50 325 ASP A CA 1
ATOM 2600 C C . ASP A 1 325 ? -1.191 -12.633 2.842 1.00 82.50 325 ASP A C 1
ATOM 2602 O O . ASP A 1 325 ? -1.371 -11.411 2.931 1.00 82.50 325 ASP A O 1
ATOM 2606 N N . MET A 1 326 ? -0.280 -13.168 2.037 1.00 72.12 326 MET A N 1
ATOM 2607 C CA . MET A 1 326 ? 0.571 -12.416 1.125 1.00 72.12 326 MET A CA 1
ATOM 2608 C C . MET A 1 326 ? 0.096 -12.637 -0.308 1.00 72.12 326 MET A C 1
ATOM 2610 O O . MET A 1 326 ? 0.471 -13.609 -0.959 1.00 72.12 326 MET A O 1
ATOM 2614 N N . GLN A 1 327 ? -0.704 -11.696 -0.810 1.00 70.31 327 GLN A N 1
ATOM 2615 C CA . GLN A 1 327 ? -1.081 -11.630 -2.225 1.00 70.31 327 GLN A CA 1
ATOM 2616 C C . GLN A 1 327 ? -0.303 -10.499 -2.910 1.00 70.31 327 GLN A C 1
ATOM 2618 O O . GLN A 1 327 ? 0.925 -10.480 -2.888 1.00 70.31 327 GLN A O 1
ATOM 2623 N N . LEU A 1 328 ? -0.994 -9.515 -3.498 1.00 68.12 328 LEU A N 1
ATOM 2624 C CA . LEU A 1 328 ? -0.350 -8.288 -3.976 1.00 68.12 328 LEU A CA 1
ATOM 2625 C C . LEU A 1 328 ? 0.075 -7.368 -2.818 1.00 68.12 328 LEU A C 1
ATOM 2627 O O . LEU A 1 328 ? 1.056 -6.636 -2.931 1.00 68.12 328 LEU A O 1
ATOM 2631 N N . LEU A 1 329 ? -0.691 -7.387 -1.727 1.00 74.69 329 LEU A N 1
ATOM 2632 C CA . LEU A 1 329 ? -0.471 -6.619 -0.506 1.00 74.69 329 LEU A CA 1
ATOM 2633 C C . LEU A 1 329 ? -0.663 -7.545 0.695 1.00 74.69 329 LEU A C 1
ATOM 2635 O O . LEU A 1 329 ? -1.441 -8.498 0.611 1.00 74.69 329 LEU A O 1
ATOM 2639 N N . LEU A 1 330 ? 0.005 -7.233 1.806 1.00 77.06 330 LEU A N 1
ATOM 2640 C CA . LEU A 1 330 ? -0.237 -7.907 3.080 1.00 77.06 330 LEU A CA 1
ATOM 2641 C C . LEU A 1 330 ? -1.671 -7.617 3.537 1.00 77.06 330 LEU A C 1
ATOM 2643 O O . LEU A 1 330 ? -2.075 -6.451 3.611 1.00 77.06 330 LEU A O 1
ATOM 2647 N N . ARG A 1 331 ? -2.438 -8.669 3.831 1.00 78.44 331 ARG A N 1
ATOM 2648 C CA . ARG A 1 331 ? -3.839 -8.552 4.247 1.00 78.44 331 ARG A CA 1
ATOM 2649 C C . ARG A 1 331 ? -4.158 -9.458 5.420 1.00 78.44 331 ARG A C 1
ATOM 2651 O O . ARG A 1 331 ? -3.745 -10.609 5.445 1.00 78.44 331 ARG A O 1
ATOM 2658 N N . MET A 1 332 ? -4.942 -8.929 6.353 1.00 84.56 332 MET A N 1
ATOM 2659 C CA . MET A 1 332 ? -5.515 -9.686 7.462 1.00 84.56 332 MET A CA 1
ATOM 2660 C C . MET A 1 332 ? -6.610 -10.617 6.960 1.00 84.56 332 MET A C 1
ATOM 2662 O O . MET A 1 332 ? -7.536 -10.172 6.281 1.00 84.56 332 MET A O 1
ATOM 2666 N N . GLN A 1 333 ? -6.474 -11.903 7.269 1.00 84.06 333 GLN A N 1
ATOM 2667 C CA . GLN A 1 333 ? -7.506 -12.895 6.997 1.00 84.06 333 GLN A CA 1
ATOM 2668 C C . GLN A 1 333 ? -8.624 -12.774 8.034 1.00 84.06 333 GLN A C 1
ATOM 2670 O O . GLN A 1 333 ? -8.359 -12.482 9.198 1.00 84.06 333 GLN A O 1
ATOM 2675 N N . ASP A 1 334 ? -9.866 -13.013 7.605 1.00 84.56 334 ASP A N 1
ATOM 2676 C CA . ASP A 1 334 ? -11.056 -13.009 8.466 1.00 84.56 334 ASP A CA 1
ATOM 2677 C C . ASP A 1 334 ? -11.189 -11.742 9.330 1.00 84.56 334 ASP A C 1
ATOM 2679 O O . ASP A 1 334 ? -11.534 -11.807 10.510 1.00 84.56 334 ASP A O 1
ATOM 2683 N N . ALA A 1 335 ? -10.907 -10.575 8.741 1.00 83.31 335 ALA A N 1
ATOM 2684 C CA . ALA A 1 335 ? -10.867 -9.300 9.457 1.00 83.31 335 ALA A CA 1
ATOM 2685 C C . ALA A 1 335 ? -12.179 -8.941 10.181 1.00 83.31 335 ALA A C 1
ATOM 2687 O O . ALA A 1 335 ? -12.144 -8.237 11.188 1.00 83.31 335 ALA A O 1
ATOM 2688 N N . ASP A 1 336 ? -13.312 -9.467 9.712 1.00 84.25 336 ASP A N 1
ATOM 2689 C CA . ASP A 1 336 ? -14.636 -9.287 10.322 1.00 84.25 336 ASP A CA 1
ATOM 2690 C C . ASP A 1 336 ? -14.772 -9.969 11.695 1.00 84.25 336 ASP A C 1
ATOM 2692 O O . ASP A 1 336 ? -15.741 -9.735 12.415 1.00 84.25 336 ASP A O 1
ATOM 2696 N N . ARG A 1 337 ? -13.804 -10.812 12.073 1.00 82.38 337 ARG A N 1
ATOM 2697 C CA . ARG A 1 337 ? -13.748 -11.495 13.370 1.00 82.38 337 ARG A CA 1
ATOM 2698 C C . ARG A 1 337 ? -13.025 -10.686 14.451 1.00 82.38 337 ARG A C 1
ATOM 2700 O O . ARG A 1 337 ? -12.627 -11.275 15.450 1.00 82.38 337 ARG A O 1
ATOM 2707 N N . VAL A 1 338 ? -12.776 -9.389 14.272 1.00 77.00 338 VAL A N 1
ATOM 2708 C CA . VAL A 1 338 ? -12.045 -8.535 15.239 1.00 77.00 338 VAL A CA 1
ATOM 2709 C C . VAL A 1 338 ? -12.967 -7.676 16.095 1.00 77.00 338 VAL A C 1
ATOM 2711 O O . VAL A 1 338 ? -14.028 -7.240 15.603 1.00 77.00 338 VAL A O 1
#

pLDDT: mean 71.8, std 15.47, range [27.28, 94.69]

Organism: NCBI:txid706981